Protein AF-A0A803VCY0-F1 (afdb_monomer)

Foldseek 3Di:
DVVVVVVVVVVVVVVVVVVVVVVVVVVVVVVVVVVVVVVVVVVVVVVVVVVVVVVVVVVVVVLVVLVVVLVVLVVVLVVLVVLLVVLVVVLVVLVVVVVVVVVVVVVVVVVVVVVVVVVVVVVVVVVVVVVVVVVVVVVVVVVVVVVVVVVVVVPPPDVPCPPVVVVVVVVVVVVVVVVVVVVVVVVVVVVVVVVVVVVVVVVVVVVVVVVVVVVVVVVVVVSVVVSVVSVVSNVVSVVVSVVSVVVSVVSVVVVVVVVVVVVVVVVVVVVVVVVVVVVVVVVVVVVVVVVVVVVVVVVVVVVVVVVVVVVVVPD

Structure (mmCIF, N/CA/C/O backbone):
data_AF-A0A803VCY0-F1
#
_entry.id   AF-A0A803VCY0-F1
#
loop_
_atom_site.group_PDB
_atom_site.id
_atom_site.type_symbol
_atom_site.label_atom_id
_atom_site.label_alt_id
_atom_site.label_comp_id
_atom_site.label_asym_id
_atom_site.label_entity_id
_atom_site.label_seq_id
_atom_site.pdbx_PDB_ins_code
_atom_site.Cartn_x
_atom_site.Cartn_y
_atom_site.Cartn_z
_atom_site.occupancy
_atom_site.B_iso_or_equiv
_atom_site.auth_seq_id
_atom_site.auth_comp_id
_atom_site.auth_asym_id
_atom_site.auth_atom_id
_atom_site.pdbx_PDB_model_num
ATOM 1 N N . GLN A 1 1 ? -87.149 -20.700 105.192 1.00 52.09 1 GLN A N 1
ATOM 2 C CA . GLN A 1 1 ? -86.202 -19.563 105.099 1.00 52.09 1 GLN A CA 1
ATOM 3 C C . GLN A 1 1 ? -84.778 -19.995 104.722 1.00 52.09 1 GLN A C 1
ATOM 5 O O . GLN A 1 1 ? -84.118 -19.218 104.053 1.00 52.09 1 GLN A O 1
ATOM 10 N N . ALA A 1 2 ? -84.329 -21.226 105.012 1.00 55.12 2 ALA A N 1
ATOM 11 C CA . ALA A 1 2 ? -82.986 -21.703 104.634 1.00 55.12 2 ALA A CA 1
ATOM 12 C C . ALA A 1 2 ? -82.775 -21.997 103.123 1.00 55.12 2 ALA A C 1
ATOM 14 O O . ALA A 1 2 ? -81.683 -21.789 102.602 1.00 55.12 2 ALA A O 1
ATOM 15 N N . GLU A 1 3 ? -83.811 -22.410 102.383 1.00 54.31 3 GLU A N 1
ATOM 16 C CA . GLU A 1 3 ? -83.688 -22.753 100.948 1.00 54.31 3 GLU A CA 1
ATOM 17 C C . GLU A 1 3 ? -83.466 -21.526 100.036 1.00 54.31 3 GLU A C 1
ATOM 19 O O . GLU A 1 3 ? -82.773 -21.613 99.025 1.00 54.31 3 GLU A O 1
ATOM 24 N N . SER A 1 4 ? -83.969 -20.344 100.423 1.00 58.25 4 SER A N 1
ATOM 25 C CA . SER A 1 4 ? -83.797 -19.097 99.655 1.00 58.25 4 SER A CA 1
ATOM 26 C C . SER A 1 4 ? -82.396 -18.486 99.790 1.00 58.25 4 SER A C 1
ATOM 28 O O . SER A 1 4 ? -81.980 -17.726 98.913 1.00 58.25 4 SER A O 1
ATOM 30 N N . GLU A 1 5 ? -81.672 -18.781 100.872 1.00 59.41 5 GLU A N 1
ATOM 31 C CA . GLU A 1 5 ? -80.300 -18.301 101.080 1.00 59.41 5 GLU A CA 1
ATOM 32 C C . GLU A 1 5 ? -79.275 -19.199 100.388 1.00 59.41 5 GLU A C 1
ATOM 34 O O . GLU A 1 5 ? -78.324 -18.686 99.801 1.00 59.41 5 GLU A O 1
ATOM 39 N N . LEU A 1 6 ? -79.510 -20.515 100.365 1.00 62.41 6 LEU A N 1
ATOM 40 C CA . LEU A 1 6 ? -78.714 -21.451 99.570 1.00 62.41 6 LEU A CA 1
ATOM 41 C C . LEU A 1 6 ? -78.842 -21.156 98.075 1.00 62.41 6 LEU A C 1
ATOM 43 O O . LEU A 1 6 ? -77.825 -21.082 97.400 1.00 62.41 6 LEU A O 1
ATOM 47 N N . HIS A 1 7 ? -80.047 -20.870 97.569 1.00 60.81 7 HIS A N 1
ATOM 48 C CA . HIS A 1 7 ? -80.221 -20.514 96.158 1.00 60.81 7 HIS A CA 1
ATOM 49 C C . HIS A 1 7 ? -79.556 -19.170 95.805 1.00 60.81 7 HIS A C 1
ATOM 51 O O . HIS A 1 7 ? -78.937 -19.048 94.755 1.00 60.81 7 HIS A O 1
ATOM 57 N N . ARG A 1 8 ? -79.579 -18.173 96.706 1.00 65.38 8 ARG A N 1
ATOM 58 C CA . ARG A 1 8 ? -78.846 -16.904 96.519 1.00 65.38 8 ARG A CA 1
ATOM 59 C C . ARG A 1 8 ? -77.326 -17.062 96.567 1.00 65.38 8 ARG A C 1
ATOM 61 O O . ARG A 1 8 ? -76.650 -16.323 95.860 1.00 65.38 8 ARG A O 1
ATOM 68 N N . LYS A 1 9 ? -76.789 -17.969 97.391 1.00 68.00 9 LYS A N 1
ATOM 69 C CA . LYS A 1 9 ? -75.353 -18.293 97.406 1.00 68.00 9 LYS A CA 1
ATOM 70 C C . LYS A 1 9 ? -74.952 -19.060 96.149 1.00 68.00 9 LYS A C 1
ATOM 72 O O . LYS A 1 9 ? -74.016 -18.637 95.497 1.00 68.00 9 LYS A O 1
ATOM 77 N N . HIS A 1 10 ? -75.747 -20.043 95.730 1.00 70.94 10 HIS A N 1
ATOM 78 C CA . HIS A 1 10 ? -75.515 -20.799 94.498 1.00 70.94 10 HIS A CA 1
ATOM 79 C C . HIS A 1 10 ? -75.597 -19.926 93.241 1.00 70.94 10 HIS A C 1
ATOM 81 O O . HIS A 1 10 ? -74.794 -20.085 92.340 1.00 70.94 10 HIS A O 1
ATOM 87 N N . VAL A 1 11 ? -76.527 -18.964 93.179 1.00 73.81 11 VAL A N 1
ATOM 88 C CA . VAL A 1 11 ? -76.588 -17.991 92.073 1.00 73.81 11 VAL A CA 1
ATOM 89 C C . VAL A 1 11 ? -75.384 -17.050 92.109 1.00 73.81 11 VAL A C 1
ATOM 91 O O . VAL A 1 11 ? -74.882 -16.686 91.058 1.00 73.81 11 VAL A O 1
ATOM 94 N N . ARG A 1 12 ? -74.891 -16.665 93.292 1.00 74.44 12 ARG A N 1
ATOM 95 C CA . ARG A 1 12 ? -73.720 -15.784 93.423 1.00 74.44 12 ARG A CA 1
ATOM 96 C C . ARG A 1 12 ? -72.407 -16.509 93.105 1.00 74.44 12 ARG A C 1
ATOM 98 O O . ARG A 1 12 ? -71.542 -15.910 92.482 1.00 74.44 12 ARG A O 1
ATOM 105 N N . GLU A 1 13 ? -72.289 -17.777 93.491 1.00 73.06 13 GLU A N 1
ATOM 106 C CA . GLU A 1 13 ? -71.188 -18.680 93.136 1.00 73.06 13 GLU A CA 1
ATOM 107 C C . GLU A 1 13 ? -71.234 -19.014 91.642 1.00 73.06 13 GLU A C 1
ATOM 109 O O . GLU A 1 13 ? -70.255 -18.766 90.960 1.00 73.06 13 GLU A O 1
ATOM 114 N N . ALA A 1 14 ? -72.388 -19.396 91.085 1.00 73.75 14 ALA A N 1
ATOM 115 C CA . ALA A 1 14 ? -72.543 -19.649 89.649 1.00 73.75 14 ALA A CA 1
ATOM 116 C C . ALA A 1 14 ? -72.302 -18.397 88.785 1.00 73.75 14 ALA A C 1
ATOM 118 O O . ALA A 1 14 ? -71.738 -18.508 87.702 1.00 73.75 14 ALA A O 1
ATOM 119 N N . TRP A 1 15 ? -72.682 -17.200 89.253 1.00 70.19 15 TRP A N 1
ATOM 120 C CA . TRP A 1 15 ? -72.321 -15.940 88.589 1.00 70.19 15 TRP A CA 1
ATOM 121 C C . TRP A 1 15 ? -70.832 -15.607 88.736 1.00 70.19 15 TRP A C 1
ATOM 123 O O . TRP A 1 15 ? -70.249 -15.065 87.803 1.00 70.19 15 TRP A O 1
ATOM 133 N N . GLY A 1 16 ? -70.205 -15.922 89.874 1.00 74.50 16 GLY A N 1
ATOM 134 C CA . GLY A 1 16 ? -68.759 -15.778 90.070 1.00 74.50 16 GLY A CA 1
ATOM 135 C C . GLY A 1 16 ? -67.952 -16.741 89.194 1.00 74.50 16 GLY A C 1
ATOM 136 O O . GLY A 1 16 ? -66.972 -16.341 88.569 1.00 74.50 16 GLY A O 1
ATOM 137 N N . ASP A 1 17 ? -68.414 -17.980 89.065 1.00 74.44 17 ASP A N 1
ATOM 138 C CA . ASP A 1 17 ? -67.852 -18.997 88.179 1.00 74.44 17 ASP A CA 1
ATOM 139 C C . ASP A 1 17 ? -68.048 -18.601 86.711 1.00 74.44 17 ASP A C 1
ATOM 141 O O . ASP A 1 17 ? -67.106 -18.661 85.930 1.00 74.44 17 ASP A O 1
ATOM 145 N N . GLN A 1 18 ? -69.216 -18.068 86.341 1.00 75.44 18 GLN A N 1
ATOM 146 C CA . GLN A 1 18 ? -69.471 -17.545 84.997 1.00 75.44 18 GLN A CA 1
ATOM 147 C C . GLN A 1 18 ? -68.599 -16.322 84.667 1.00 75.44 18 GLN A C 1
ATOM 149 O O . GLN A 1 18 ? -68.116 -16.206 83.544 1.00 75.44 18 GLN A O 1
ATOM 154 N N . LEU A 1 19 ? -68.346 -15.434 85.634 1.00 73.00 19 LEU A N 1
ATOM 155 C CA . LEU A 1 19 ? -67.485 -14.263 85.447 1.00 73.00 19 LEU A CA 1
ATOM 156 C C . LEU A 1 19 ? -66.000 -14.649 85.353 1.00 73.00 19 LEU A C 1
ATOM 158 O O . LEU A 1 19 ? -65.264 -14.104 84.536 1.00 73.00 19 LEU A O 1
ATOM 162 N N . THR A 1 20 ? -65.546 -15.609 86.164 1.00 73.50 20 THR A N 1
ATOM 163 C CA . THR A 1 20 ? -64.171 -16.129 86.078 1.00 73.50 20 THR A CA 1
ATOM 164 C C . THR A 1 20 ? -63.953 -16.961 84.822 1.00 73.50 20 THR A C 1
ATOM 166 O O . THR A 1 20 ? -62.852 -16.948 84.278 1.00 73.50 20 THR A O 1
ATOM 169 N N . GLN A 1 21 ? -64.983 -17.645 84.329 1.00 73.94 21 GLN A N 1
ATOM 170 C CA . GLN A 1 21 ? -64.942 -18.372 83.069 1.00 73.94 21 GLN A CA 1
ATOM 171 C C . GLN A 1 21 ? -64.947 -17.423 81.865 1.00 73.94 21 GLN A C 1
ATOM 173 O O . GLN A 1 21 ? -64.111 -17.597 80.987 1.00 73.94 21 GLN A O 1
ATOM 178 N N . GLN A 1 22 ? -65.756 -16.356 81.881 1.00 69.44 22 GLN A N 1
ATOM 179 C CA . GLN A 1 22 ? -65.685 -15.288 80.873 1.00 69.44 22 GLN A CA 1
ATOM 180 C C . GLN A 1 22 ? -64.327 -14.578 80.867 1.00 69.44 22 GLN A C 1
ATOM 182 O O . GLN A 1 22 ? -63.760 -14.389 79.800 1.00 69.44 22 GLN A O 1
ATOM 187 N N . ASN A 1 23 ? -63.754 -14.263 82.034 1.00 73.19 23 ASN A N 1
ATOM 188 C CA . ASN A 1 23 ? -62.408 -13.682 82.107 1.00 73.19 23 ASN A CA 1
ATOM 189 C C . ASN A 1 23 ? -61.327 -14.644 81.597 1.00 73.19 23 ASN A C 1
ATOM 191 O O . ASN A 1 23 ? -60.394 -14.213 80.930 1.00 73.19 23 ASN A O 1
ATOM 195 N N . LYS A 1 24 ? -61.426 -15.946 81.894 1.00 74.12 24 LYS A N 1
ATOM 196 C CA . LYS A 1 24 ? -60.488 -16.946 81.360 1.00 74.12 24 LYS A CA 1
ATOM 197 C C . LYS A 1 24 ? -60.610 -17.064 79.843 1.00 74.12 24 LYS A C 1
ATOM 199 O O . LYS A 1 24 ? -59.586 -17.085 79.179 1.00 74.12 24 LYS A O 1
ATOM 204 N N . GLU A 1 25 ? -61.831 -17.084 79.311 1.00 71.31 25 GLU A N 1
ATOM 205 C CA . GLU A 1 25 ? -62.103 -17.112 77.869 1.00 71.31 25 GLU A CA 1
ATOM 206 C C . GLU A 1 25 ? -61.628 -15.821 77.166 1.00 71.31 25 GLU A C 1
ATOM 208 O O . GLU A 1 25 ? -61.039 -15.879 76.085 1.00 71.31 25 GLU A O 1
ATOM 213 N N . GLU A 1 26 ? -61.792 -14.648 77.783 1.00 69.25 26 GLU A N 1
ATOM 214 C CA . GLU A 1 26 ? -61.250 -13.379 77.273 1.00 69.25 26 GLU A CA 1
ATOM 215 C C . GLU A 1 26 ? -59.716 -13.341 77.297 1.00 69.25 26 GLU A C 1
ATOM 217 O O . GLU A 1 26 ? -59.108 -12.905 76.322 1.00 69.25 26 GLU A O 1
ATOM 222 N N . VAL A 1 27 ? -59.075 -13.845 78.356 1.00 69.50 27 VAL A N 1
ATOM 223 C CA . VAL A 1 27 ? -57.608 -13.940 78.435 1.00 69.50 27 VAL A CA 1
ATOM 224 C C . VAL A 1 27 ? -57.070 -14.910 77.385 1.00 69.50 27 VAL A C 1
ATOM 226 O O . VAL A 1 27 ? -56.168 -14.540 76.640 1.00 69.50 27 VAL A O 1
ATOM 229 N N . THR A 1 28 ? -57.674 -16.092 77.228 1.00 66.06 28 THR A N 1
ATOM 230 C CA . THR A 1 28 ? -57.253 -17.053 76.196 1.00 66.06 28 THR A CA 1
ATOM 231 C C . THR A 1 28 ? -57.469 -16.520 74.785 1.00 66.06 28 THR A C 1
ATOM 233 O O . THR A 1 28 ? -56.620 -16.715 73.927 1.00 66.06 28 THR A O 1
ATOM 236 N N . THR A 1 29 ? -58.555 -15.782 74.531 1.00 65.62 29 THR A N 1
ATOM 237 C CA . THR A 1 29 ? -58.797 -15.207 73.196 1.00 65.62 29 THR A CA 1
ATOM 238 C C . THR A 1 29 ? -57.910 -13.998 72.904 1.00 65.62 29 THR A C 1
ATOM 240 O O . THR A 1 29 ? -57.620 -13.724 71.740 1.00 65.62 29 THR A O 1
ATOM 243 N N . LEU A 1 30 ? -57.461 -13.259 73.922 1.00 66.88 30 LEU A N 1
ATOM 244 C CA . LEU A 1 30 ? -56.454 -12.203 73.774 1.00 66.88 30 LEU A CA 1
ATOM 245 C C . LEU A 1 30 ? -55.051 -12.781 73.556 1.00 66.88 30 LEU A C 1
ATOM 247 O O . LEU A 1 30 ? -54.304 -12.255 72.729 1.00 66.88 30 LEU A O 1
ATOM 251 N N . GLU A 1 31 ? -54.707 -13.869 74.243 1.00 70.31 31 GLU A N 1
ATOM 252 C CA . GLU A 1 31 ? -53.460 -14.612 74.031 1.00 70.31 31 GLU A CA 1
ATOM 253 C C . GLU A 1 31 ? -53.426 -15.245 72.635 1.00 70.31 31 GLU A C 1
ATOM 255 O O . GLU A 1 31 ? -52.451 -15.062 71.911 1.00 70.31 31 GLU A O 1
ATOM 260 N N . GLU A 1 32 ? -54.510 -15.890 72.195 1.00 69.56 32 GLU A N 1
ATOM 261 C CA . GLU A 1 32 ? -54.644 -16.435 70.837 1.00 69.56 32 GLU A CA 1
ATOM 262 C C . GLU A 1 32 ? -54.488 -15.343 69.773 1.00 69.56 32 GLU A C 1
ATOM 264 O O . GLU A 1 32 ? -53.686 -15.498 68.855 1.00 69.56 32 GLU A O 1
ATOM 269 N N . LYS A 1 33 ? -55.148 -14.188 69.938 1.00 69.62 33 LYS A N 1
ATOM 270 C CA . LYS A 1 33 ? -54.972 -13.038 69.034 1.00 69.62 33 LYS A CA 1
ATOM 271 C C . LYS A 1 33 ? -53.538 -12.518 69.024 1.00 69.62 33 LYS A C 1
ATOM 273 O O . LYS A 1 33 ? -53.040 -12.169 67.961 1.00 69.62 33 LYS A O 1
ATOM 278 N N . SER A 1 34 ? -52.872 -12.484 70.178 1.00 63.66 34 SER A N 1
ATOM 279 C CA . SER A 1 34 ? -51.477 -12.036 70.298 1.00 63.66 34 SER A CA 1
ATOM 280 C C . SER A 1 34 ? -50.506 -13.009 69.620 1.00 63.66 34 SER A C 1
ATOM 282 O O . SER A 1 34 ? -49.551 -12.590 68.961 1.00 63.66 34 SER A O 1
ATOM 284 N N . HIS A 1 35 ? -50.766 -14.314 69.726 1.00 66.81 35 HIS A N 1
ATOM 285 C CA . HIS A 1 35 ? -50.010 -15.355 69.035 1.00 66.81 35 HIS A CA 1
ATOM 286 C C . HIS A 1 35 ? -50.268 -15.361 67.524 1.00 66.81 35 HIS A C 1
ATOM 288 O O . HIS A 1 35 ? -49.329 -15.549 66.751 1.00 66.81 35 HIS A O 1
ATOM 294 N N . GLU A 1 36 ? -51.500 -15.098 67.090 1.00 70.75 36 GLU A N 1
ATOM 295 C CA . GLU A 1 36 ? -51.852 -14.938 65.677 1.00 70.75 36 GLU A CA 1
ATOM 296 C C . GLU A 1 36 ? -51.194 -13.697 65.062 1.00 70.75 36 GLU A C 1
ATOM 298 O O . GLU A 1 36 ? -50.639 -13.786 63.966 1.00 70.75 36 GLU A O 1
ATOM 303 N N . THR A 1 37 ? -51.168 -12.561 65.770 1.00 71.75 37 THR A N 1
ATOM 304 C CA . THR A 1 37 ? -50.458 -11.358 65.305 1.00 71.75 37 THR A CA 1
ATOM 305 C C . THR A 1 37 ? -48.949 -11.572 65.256 1.00 71.75 37 THR A C 1
ATOM 307 O O . THR A 1 37 ? -48.325 -11.241 64.251 1.00 71.75 37 THR A O 1
ATOM 310 N N . ALA A 1 38 ? -48.359 -12.205 66.274 1.00 71.75 38 ALA A N 1
ATOM 311 C CA . ALA A 1 38 ? -46.929 -12.514 66.287 1.00 71.75 38 ALA A CA 1
ATOM 312 C C . ALA A 1 38 ? -46.542 -13.524 65.188 1.00 71.75 38 ALA A C 1
ATOM 314 O O . ALA A 1 38 ? -45.504 -13.378 64.542 1.00 71.75 38 ALA A O 1
ATOM 315 N N . GLY A 1 39 ? -47.387 -14.528 64.928 1.00 75.06 39 GLY A N 1
ATOM 316 C CA . GLY A 1 39 ? -47.215 -15.466 63.816 1.00 75.06 39 GLY A CA 1
ATOM 317 C C . GLY A 1 39 ? -47.339 -14.786 62.450 1.00 75.06 39 GLY A C 1
ATOM 318 O O . GLY A 1 39 ? -46.550 -15.075 61.549 1.00 75.06 39 GLY A O 1
ATOM 319 N N . GLY A 1 40 ? -48.276 -13.842 62.314 1.00 78.88 40 GLY A N 1
ATOM 320 C CA . GLY A 1 40 ? -48.427 -12.989 61.135 1.00 78.88 40 GLY A CA 1
ATOM 321 C C . GLY A 1 40 ? -47.187 -12.138 60.864 1.00 78.88 40 GLY A C 1
ATOM 322 O O . GLY A 1 40 ? -46.665 -12.171 59.755 1.00 78.88 40 GLY A O 1
ATOM 323 N N . GLU A 1 41 ? -46.647 -11.469 61.884 1.00 75.69 41 GLU A N 1
ATOM 324 C CA . GLU A 1 41 ? -45.433 -10.647 61.770 1.00 75.69 41 GLU A CA 1
ATOM 325 C C . GLU A 1 41 ? -44.190 -11.461 61.380 1.00 75.69 41 GLU A C 1
ATOM 327 O O . GLU A 1 41 ? -43.373 -11.009 60.578 1.00 75.69 41 GLU A O 1
ATOM 332 N N . VAL A 1 42 ? -44.029 -12.675 61.917 1.00 78.06 42 VAL A N 1
ATOM 333 C CA . VAL A 1 42 ? -42.921 -13.577 61.548 1.00 78.06 42 VAL A CA 1
ATOM 334 C C . VAL A 1 42 ? -43.060 -14.057 60.099 1.00 78.06 42 VAL A C 1
ATOM 336 O O . VAL A 1 42 ? -42.078 -14.091 59.353 1.00 78.06 42 VAL A O 1
ATOM 339 N N . LEU A 1 43 ? -44.280 -14.383 59.666 1.00 79.00 43 LEU A N 1
ATOM 340 C CA . LEU A 1 43 ? -44.567 -14.737 58.273 1.00 79.00 43 LEU A CA 1
ATOM 341 C C . LEU A 1 43 ? -44.356 -13.556 57.315 1.00 79.00 43 LEU A C 1
ATOM 343 O O . LEU A 1 43 ? -43.949 -13.742 56.172 1.00 79.00 43 LEU A O 1
ATOM 347 N N . GLU A 1 44 ? -44.614 -12.333 57.761 1.00 80.19 44 GLU A N 1
ATOM 348 C CA . GLU A 1 44 ? -44.437 -11.133 56.947 1.00 80.19 44 GLU A CA 1
ATOM 349 C C . GLU A 1 44 ? -42.957 -10.736 56.831 1.00 80.19 44 GLU A C 1
ATOM 351 O O . GLU A 1 44 ? -42.507 -10.384 55.742 1.00 80.19 44 GLU A O 1
ATOM 356 N N . ARG A 1 45 ? -42.163 -10.910 57.899 1.00 80.69 45 ARG A N 1
ATOM 357 C CA . ARG A 1 45 ? -40.694 -10.753 57.867 1.00 80.69 45 ARG A CA 1
ATOM 358 C C . ARG A 1 45 ? -40.022 -11.766 56.943 1.00 80.69 45 ARG A C 1
ATOM 360 O O . ARG A 1 45 ? -39.191 -11.382 56.129 1.00 80.69 45 ARG A O 1
ATOM 367 N N . THR A 1 46 ? -40.421 -13.035 57.017 1.00 78.62 46 THR A N 1
ATOM 368 C CA . THR A 1 46 ? -39.874 -14.082 56.133 1.00 78.62 46 THR A CA 1
ATOM 369 C C . THR A 1 46 ? -40.204 -13.821 54.664 1.00 78.62 46 THR A C 1
ATOM 371 O O . THR A 1 46 ? -39.327 -13.952 53.818 1.00 78.62 46 THR A O 1
ATOM 374 N N . ARG A 1 47 ? -41.416 -13.345 54.347 1.00 85.25 47 ARG A N 1
ATOM 375 C CA . ARG A 1 47 ? -41.762 -12.904 52.982 1.00 85.25 47 ARG A CA 1
ATOM 376 C C . ARG A 1 47 ? -40.918 -11.719 52.513 1.00 85.25 47 ARG A C 1
ATOM 378 O O . ARG A 1 47 ? -40.439 -11.729 51.388 1.00 85.25 47 ARG A O 1
ATOM 385 N N . GLN A 1 48 ? -40.694 -10.725 53.372 1.00 83.31 48 GLN A N 1
ATOM 386 C CA . GLN A 1 48 ? -39.839 -9.579 53.041 1.00 83.31 48 GLN A CA 1
ATOM 387 C C . GLN A 1 48 ? -38.381 -9.993 52.793 1.00 83.31 48 GLN A C 1
ATOM 389 O O . GLN A 1 48 ? -37.740 -9.469 51.885 1.00 83.31 48 GLN A O 1
ATOM 394 N N . GLU A 1 49 ? -37.853 -10.940 53.569 1.00 83.50 49 GLU A N 1
ATOM 395 C CA . GLU A 1 49 ? -36.521 -11.518 53.356 1.00 83.50 49 GLU A CA 1
ATOM 396 C C . GLU A 1 49 ? -36.449 -12.329 52.055 1.00 83.50 49 GLU A C 1
ATOM 398 O O . GLU A 1 49 ? -35.479 -12.216 51.305 1.00 83.50 49 GLU A O 1
ATOM 403 N N . GLU A 1 50 ? -37.488 -13.104 51.739 1.00 85.00 50 GLU A N 1
ATOM 404 C CA . GLU A 1 50 ? -37.599 -13.829 50.471 1.00 85.00 50 GLU A CA 1
ATOM 405 C C . GLU A 1 50 ? -37.655 -12.877 49.269 1.00 85.00 50 GLU A C 1
ATOM 407 O O . GLU A 1 50 ? -36.964 -13.113 48.275 1.00 85.00 50 GLU A O 1
ATOM 412 N N . ASP A 1 51 ? -38.416 -11.786 49.361 1.00 86.12 51 ASP A N 1
ATOM 413 C CA . ASP A 1 51 ? -38.512 -10.756 48.323 1.00 86.12 51 ASP A CA 1
ATOM 414 C C . ASP A 1 51 ? -37.174 -10.023 48.133 1.00 86.12 51 ASP A C 1
ATOM 416 O O . ASP A 1 51 ? -36.730 -9.823 46.997 1.00 86.12 51 ASP A O 1
ATOM 420 N N . LYS A 1 52 ? -36.474 -9.693 49.231 1.00 85.00 52 LYS A N 1
ATOM 421 C CA . LYS A 1 52 ? -35.102 -9.156 49.187 1.00 85.00 52 LYS A CA 1
ATOM 422 C C . LYS A 1 52 ? -34.152 -10.125 48.486 1.00 85.00 52 LYS A C 1
ATOM 424 O O . LYS A 1 52 ? -33.456 -9.734 47.553 1.00 85.00 52 LYS A O 1
ATOM 429 N N . HIS A 1 53 ? -34.173 -11.402 48.858 1.00 84.25 53 HIS A N 1
ATOM 430 C CA . HIS A 1 53 ? -33.337 -12.419 48.224 1.00 84.25 53 HIS A CA 1
ATOM 431 C C . HIS A 1 53 ? -33.657 -12.634 46.742 1.00 84.25 53 HIS A C 1
ATOM 433 O O . HIS A 1 53 ? -32.761 -12.938 45.951 1.00 84.25 53 HIS A O 1
ATOM 439 N N . GLN A 1 54 ? -34.918 -12.504 46.331 1.00 88.50 54 GLN A N 1
ATOM 440 C CA . GLN A 1 54 ? -35.283 -12.555 44.916 1.00 88.50 54 GLN A CA 1
ATOM 441 C C . GLN A 1 54 ? -34.731 -11.350 44.153 1.00 88.50 54 GLN A C 1
ATOM 443 O O . GLN A 1 54 ? -34.190 -11.524 43.059 1.00 88.50 54 GLN A O 1
ATOM 448 N N . LEU A 1 55 ? -34.806 -10.152 44.736 1.00 87.06 55 LEU A N 1
ATOM 449 C CA . LEU A 1 55 ? -34.244 -8.942 44.144 1.00 87.06 55 LEU A CA 1
ATOM 450 C C . LEU A 1 55 ? -32.716 -9.032 44.023 1.00 87.06 55 LEU A C 1
ATOM 452 O O . LEU A 1 55 ? -32.167 -8.725 42.968 1.00 87.06 55 LEU A O 1
ATOM 456 N N . GLU A 1 56 ? -32.032 -9.530 45.053 1.00 86.62 56 GLU A N 1
ATOM 457 C CA . GLU A 1 56 ? -30.584 -9.776 45.034 1.00 86.62 56 GLU A CA 1
ATOM 458 C C . GLU A 1 56 ? -30.180 -10.769 43.940 1.00 86.62 56 GLU A C 1
ATOM 460 O O . GLU A 1 56 ? -29.176 -10.569 43.257 1.00 86.62 56 GLU A O 1
ATOM 465 N N . LYS A 1 57 ? -30.966 -11.833 43.729 1.00 90.06 57 LYS A N 1
ATOM 466 C CA . LYS A 1 57 ? -30.727 -12.786 42.634 1.00 90.06 57 LYS A CA 1
ATOM 467 C C . LYS A 1 57 ? -30.864 -12.116 41.273 1.00 90.06 57 LYS A C 1
ATOM 469 O O . LYS A 1 57 ? -29.990 -12.294 40.431 1.00 90.06 57 LYS A O 1
ATOM 474 N N . GLN A 1 58 ? -31.904 -11.308 41.080 1.00 89.88 58 GLN A N 1
ATOM 475 C CA . GLN A 1 58 ? -32.092 -10.553 39.840 1.00 89.88 58 GLN A CA 1
ATOM 476 C C . GLN A 1 58 ? -30.939 -9.567 39.608 1.00 89.88 58 GLN A C 1
ATOM 478 O O . GLN A 1 58 ? -30.425 -9.476 38.497 1.00 89.88 58 GLN A O 1
ATOM 483 N N . GLN A 1 59 ? -30.477 -8.877 40.654 1.00 87.50 59 GLN A N 1
ATOM 484 C CA . GLN A 1 59 ? -29.307 -7.998 40.585 1.00 87.50 59 GLN A CA 1
ATOM 485 C C . GLN A 1 59 ? -28.018 -8.774 40.273 1.00 87.50 59 GLN A C 1
ATOM 487 O O . GLN A 1 59 ? -27.197 -8.332 39.474 1.00 87.50 59 GLN A O 1
ATOM 492 N N . ALA A 1 60 ? -27.820 -9.953 40.861 1.00 89.25 60 ALA A N 1
ATOM 493 C CA . ALA A 1 60 ? -26.667 -10.793 40.556 1.00 89.25 60 ALA A CA 1
ATOM 494 C C . ALA A 1 60 ? -26.691 -11.281 39.097 1.00 89.25 60 ALA A C 1
ATOM 496 O O . ALA A 1 60 ? -25.655 -11.294 38.433 1.00 89.25 60 ALA A O 1
ATOM 497 N N . GLU A 1 61 ? -27.865 -11.640 38.578 1.00 93.00 61 GLU A N 1
ATOM 498 C CA . GLU A 1 61 ? -28.051 -12.037 37.181 1.00 93.00 61 GLU A CA 1
ATOM 499 C C . GLU A 1 61 ? -27.746 -10.890 36.208 1.00 93.00 61 GLU A C 1
ATOM 501 O O . GLU A 1 61 ? -27.042 -11.106 35.219 1.00 93.00 61 GLU A O 1
ATOM 506 N N . THR A 1 62 ? -28.197 -9.664 36.492 1.00 90.62 62 THR A N 1
ATOM 507 C CA . THR A 1 62 ? -27.880 -8.498 35.647 1.00 90.62 62 THR A CA 1
ATOM 508 C C . THR A 1 62 ? -26.388 -8.163 35.672 1.00 90.62 62 THR A C 1
ATOM 510 O O . THR A 1 62 ? -25.801 -7.906 34.619 1.00 90.62 62 THR A O 1
ATOM 513 N N . LEU A 1 63 ? -25.733 -8.261 36.834 1.00 89.88 63 LEU A N 1
ATOM 514 C CA . LEU A 1 63 ? -24.280 -8.090 36.954 1.00 89.88 63 LEU A CA 1
ATOM 515 C C . LEU A 1 63 ? -23.507 -9.146 36.151 1.00 89.88 63 LEU A C 1
ATOM 517 O O . LEU A 1 63 ? -22.510 -8.825 35.500 1.00 89.88 63 LEU A O 1
ATOM 521 N N . LEU A 1 64 ? -23.959 -10.405 36.162 1.00 93.31 64 LEU A N 1
ATOM 522 C CA . LEU A 1 64 ? -23.352 -11.465 35.353 1.00 93.31 64 LEU A CA 1
ATOM 523 C C . LEU A 1 64 ? -23.472 -11.163 33.856 1.00 93.31 64 LEU A C 1
ATOM 525 O O . LEU A 1 64 ? -22.476 -11.287 33.140 1.00 93.31 64 LEU A O 1
ATOM 529 N N . GLN A 1 65 ? -24.636 -10.694 33.400 1.00 93.81 65 GLN A N 1
ATOM 530 C CA . GLN A 1 65 ? -24.845 -10.280 32.007 1.00 93.81 65 GLN A CA 1
ATOM 531 C C . GLN A 1 65 ? -23.915 -9.121 31.611 1.00 93.81 65 GLN A C 1
ATOM 533 O O . GLN A 1 65 ? -23.267 -9.188 30.566 1.00 93.81 65 GLN A O 1
ATOM 538 N N . GLN A 1 66 ? -23.761 -8.102 32.465 1.00 91.19 66 GLN A N 1
ATOM 539 C CA . GLN A 1 66 ? -22.838 -6.982 32.224 1.00 91.19 66 GLN A CA 1
ATOM 540 C C . GLN A 1 66 ? -21.366 -7.438 32.170 1.00 91.19 66 GLN A C 1
ATOM 542 O O . GLN A 1 66 ? -20.588 -6.971 31.334 1.00 91.19 66 GLN A O 1
ATOM 547 N N . ILE A 1 67 ? -20.964 -8.393 33.016 1.00 91.69 67 ILE A N 1
ATOM 548 C CA . ILE A 1 67 ? -19.612 -8.978 32.988 1.00 91.69 67 ILE A CA 1
ATOM 549 C C . ILE A 1 67 ? -19.383 -9.787 31.705 1.00 91.69 67 ILE A C 1
ATOM 551 O O . ILE A 1 67 ? -18.302 -9.722 31.111 1.00 91.69 67 ILE A O 1
ATOM 555 N N . GLU A 1 68 ? -20.368 -10.568 31.267 1.00 94.81 68 GLU A N 1
ATOM 556 C CA . GLU A 1 68 ? -20.302 -11.292 29.995 1.00 94.81 68 GLU A CA 1
ATOM 557 C C . GLU A 1 68 ? -20.197 -10.335 28.808 1.00 94.81 68 GLU A C 1
ATOM 559 O O . GLU A 1 68 ? -19.378 -10.549 27.909 1.00 94.81 68 GLU A O 1
ATOM 564 N N . GLU A 1 69 ? -20.940 -9.232 28.837 1.00 94.75 69 GLU A N 1
ATOM 565 C CA . GLU A 1 69 ? -20.846 -8.192 27.825 1.00 94.75 69 GLU A CA 1
ATOM 566 C C . GLU A 1 69 ? -19.457 -7.541 27.787 1.00 94.75 69 GLU A C 1
ATOM 568 O O . GLU A 1 69 ? -18.878 -7.388 26.706 1.00 94.75 69 GLU A O 1
ATOM 573 N N . LEU A 1 70 ? -18.857 -7.249 28.944 1.00 93.94 70 LEU A N 1
ATOM 574 C CA . LEU A 1 70 ? -17.477 -6.763 29.019 1.00 93.94 70 LEU A CA 1
ATOM 575 C C . LEU A 1 70 ? -16.481 -7.759 28.412 1.00 93.94 70 LEU A C 1
ATOM 577 O O . LEU A 1 70 ? -15.618 -7.355 27.629 1.00 93.94 70 LEU A O 1
ATOM 581 N N . LYS A 1 71 ? -16.624 -9.061 28.687 1.00 94.25 71 LYS A N 1
ATOM 582 C CA . LYS A 1 71 ? -15.788 -10.103 28.060 1.00 94.25 71 LYS A CA 1
ATOM 583 C C . LYS A 1 71 ? -15.954 -10.109 26.540 1.00 94.25 71 LYS A C 1
ATOM 585 O O . LYS A 1 71 ? -14.967 -10.200 25.805 1.00 94.25 71 LYS A O 1
ATOM 590 N N . LEU A 1 72 ? -17.182 -9.969 26.041 1.00 94.75 72 LEU A N 1
ATOM 591 C CA . LEU A 1 72 ? -17.435 -9.854 24.604 1.00 94.75 72 LEU A CA 1
ATOM 592 C C . LEU A 1 72 ? -16.748 -8.615 24.018 1.00 94.75 72 LEU A C 1
ATOM 594 O O . LEU A 1 72 ? -16.112 -8.725 22.966 1.00 94.75 72 LEU A O 1
ATOM 598 N N . GLN A 1 73 ? -16.798 -7.468 24.697 1.00 92.69 73 GLN A N 1
ATOM 599 C CA . GLN A 1 73 ? -16.093 -6.254 24.273 1.00 92.69 73 GLN A CA 1
ATOM 600 C C . GLN A 1 73 ? -14.570 -6.438 24.261 1.00 92.69 73 GLN A C 1
ATOM 602 O O . GLN A 1 73 ? -13.909 -5.998 23.322 1.00 92.69 73 GLN A O 1
ATOM 607 N N . GLU A 1 74 ? -13.998 -7.165 25.219 1.00 92.75 74 GLU A N 1
ATOM 608 C CA . GLU A 1 74 ? -12.569 -7.489 25.212 1.00 92.75 74 GLU A CA 1
ATOM 609 C C . GLU A 1 74 ? -12.175 -8.350 24.011 1.00 92.75 74 GLU A C 1
ATOM 611 O O . GLU A 1 74 ? -11.180 -8.063 23.340 1.00 92.75 74 GLU A O 1
ATOM 616 N N . THR A 1 75 ? -12.984 -9.354 23.656 1.00 94.19 75 THR A N 1
ATOM 617 C CA . THR A 1 75 ? -12.721 -10.139 22.438 1.00 94.19 75 THR A CA 1
ATOM 618 C C . THR A 1 75 ? -12.829 -9.291 21.170 1.00 94.19 75 THR A C 1
ATOM 620 O O . THR A 1 75 ? -12.019 -9.462 20.255 1.00 94.19 75 THR A O 1
ATOM 623 N N . LYS A 1 76 ? -13.785 -8.351 21.107 1.00 93.31 76 LYS A N 1
ATOM 624 C CA . LYS A 1 76 ? -13.908 -7.385 20.004 1.00 93.31 76 LYS A CA 1
ATOM 625 C C . LYS A 1 76 ? -12.680 -6.475 19.935 1.00 93.31 76 LYS A C 1
ATOM 627 O O . LYS A 1 76 ? -12.120 -6.316 18.855 1.00 93.31 76 LYS A O 1
ATOM 632 N N . ALA A 1 77 ? -12.192 -5.968 21.066 1.00 93.50 77 ALA A N 1
ATOM 633 C CA . ALA A 1 77 ? -10.980 -5.153 21.127 1.00 93.50 77 ALA A CA 1
ATOM 634 C C . ALA A 1 77 ? -9.737 -5.924 20.650 1.00 93.50 77 ALA A C 1
ATOM 636 O O . ALA A 1 77 ? -8.929 -5.384 19.897 1.00 93.50 77 ALA A O 1
ATOM 637 N N . ILE A 1 78 ? -9.596 -7.203 21.017 1.00 95.56 78 ILE A N 1
ATOM 638 C CA . ILE A 1 78 ? -8.510 -8.062 20.514 1.00 95.56 78 ILE A CA 1
ATOM 639 C C . ILE A 1 78 ? -8.609 -8.233 18.992 1.00 95.56 78 ILE A C 1
ATOM 641 O O . ILE A 1 78 ? -7.589 -8.179 18.305 1.00 95.56 78 ILE A O 1
ATOM 645 N N . LYS A 1 79 ? -9.818 -8.423 18.446 1.00 96.25 79 LYS A N 1
ATOM 646 C CA . LYS A 1 79 ? -10.032 -8.515 16.991 1.00 96.25 79 LYS A CA 1
ATOM 647 C C . LYS A 1 79 ? -9.650 -7.212 16.286 1.00 96.25 79 LYS A C 1
ATOM 649 O O . LYS A 1 79 ? -8.858 -7.259 15.350 1.00 96.25 79 LYS A O 1
ATOM 654 N N . LEU A 1 80 ? -10.110 -6.065 16.790 1.00 94.75 80 LEU A N 1
ATOM 655 C CA . LEU A 1 80 ? -9.777 -4.749 16.236 1.00 94.75 80 LEU A CA 1
ATOM 656 C C . LEU A 1 80 ? -8.268 -4.469 16.275 1.00 94.75 80 LEU A C 1
ATOM 658 O O . LEU A 1 80 ? -7.726 -3.955 15.300 1.00 94.75 80 LEU A O 1
ATOM 662 N N . LYS A 1 81 ? -7.571 -4.863 17.350 1.00 95.75 81 LYS A N 1
ATOM 663 C CA . LYS A 1 81 ? -6.104 -4.761 17.441 1.00 95.75 81 LYS A CA 1
ATOM 664 C C . LYS A 1 81 ? -5.397 -5.625 16.397 1.00 95.75 81 LYS A C 1
ATOM 666 O O . LYS A 1 81 ? -4.504 -5.139 15.712 1.00 95.75 81 LYS A O 1
ATOM 671 N N . LYS A 1 82 ? -5.825 -6.880 16.220 1.00 96.75 82 LYS A N 1
ATOM 672 C CA . LYS A 1 82 ? -5.278 -7.763 15.174 1.00 96.75 82 LYS A CA 1
ATOM 673 C C . LYS A 1 82 ? -5.504 -7.193 13.774 1.00 96.75 82 LYS A C 1
ATOM 675 O O . LYS A 1 82 ? -4.620 -7.268 12.928 1.00 96.75 82 LYS A O 1
ATOM 680 N N . GLU A 1 83 ? -6.676 -6.618 13.522 1.00 95.31 83 GLU A N 1
ATOM 681 C CA . GLU A 1 83 ? -6.970 -5.930 12.263 1.00 95.31 83 GLU A CA 1
ATOM 682 C C . GLU A 1 83 ? -6.048 -4.726 12.045 1.00 95.31 83 GLU A C 1
ATOM 684 O O . GLU A 1 83 ? -5.489 -4.589 10.960 1.00 95.31 83 GLU A O 1
ATOM 689 N N . GLN A 1 84 ? -5.816 -3.908 13.074 1.00 93.06 84 GLN A N 1
ATOM 690 C CA . GLN A 1 84 ? -4.876 -2.789 13.014 1.00 93.06 84 GLN A CA 1
ATOM 691 C C . GLN A 1 84 ? -3.443 -3.255 12.713 1.00 93.06 84 GLN A C 1
ATOM 693 O O . GLN A 1 84 ? -2.788 -2.695 11.838 1.00 93.06 84 GLN A O 1
ATOM 698 N N . GLU A 1 85 ? -2.958 -4.301 13.386 1.00 96.62 85 GLU A N 1
ATOM 699 C CA . GLU A 1 85 ? -1.640 -4.891 13.114 1.00 96.62 85 GLU A CA 1
ATOM 700 C C . GLU A 1 85 ? -1.530 -5.406 11.674 1.00 96.62 85 GLU A C 1
ATOM 702 O O . GLU A 1 85 ? -0.511 -5.207 11.015 1.00 96.62 85 GLU A O 1
ATOM 707 N N . ASN A 1 86 ? -2.580 -6.047 11.161 1.00 96.94 86 ASN A N 1
ATOM 708 C CA . ASN A 1 86 ? -2.609 -6.530 9.783 1.00 96.94 86 ASN A CA 1
ATOM 709 C C . ASN A 1 86 ? -2.598 -5.379 8.771 1.00 96.94 86 ASN A C 1
ATOM 711 O O . ASN A 1 86 ? -1.917 -5.473 7.753 1.00 96.94 86 ASN A O 1
ATOM 715 N N . LEU A 1 87 ? -3.316 -4.288 9.043 1.00 95.31 87 LEU A N 1
ATOM 716 C CA . LEU A 1 87 ? -3.291 -3.097 8.194 1.00 95.31 87 LEU A CA 1
ATOM 717 C C . LEU A 1 87 ? -1.906 -2.437 8.202 1.00 95.31 87 LEU A C 1
ATOM 719 O O . LEU A 1 87 ? -1.422 -2.064 7.139 1.00 95.31 87 LEU A O 1
ATOM 723 N N . LEU A 1 88 ? -1.232 -2.370 9.355 1.00 95.94 88 LEU A N 1
ATOM 724 C CA . LEU A 1 88 ? 0.149 -1.880 9.446 1.00 95.94 88 LEU A CA 1
ATOM 725 C C . LEU A 1 88 ? 1.126 -2.749 8.642 1.00 95.94 88 LEU A C 1
ATOM 727 O O . LEU A 1 88 ? 1.962 -2.214 7.918 1.00 95.94 88 LEU A O 1
ATOM 731 N N . LYS A 1 89 ? 0.988 -4.080 8.702 1.00 96.75 89 LYS A N 1
ATOM 732 C CA . LYS A 1 89 ? 1.776 -4.994 7.854 1.00 96.75 89 LYS A CA 1
ATOM 733 C C . LYS A 1 89 ? 1.551 -4.712 6.370 1.00 96.75 89 LYS A C 1
ATOM 735 O O . LYS A 1 89 ? 2.516 -4.608 5.626 1.00 96.75 89 LYS A O 1
ATOM 740 N N . GLN A 1 90 ? 0.299 -4.510 5.956 1.00 93.75 90 GLN A N 1
ATOM 741 C CA . GLN A 1 90 ? -0.030 -4.177 4.567 1.00 93.75 90 GLN A CA 1
ATOM 742 C C . GLN A 1 90 ? 0.536 -2.820 4.126 1.00 93.75 90 GLN A C 1
ATOM 744 O O . GLN A 1 90 ? 0.933 -2.688 2.972 1.00 93.75 90 GLN A O 1
ATOM 749 N N . GLN A 1 91 ? 0.582 -1.815 5.010 1.00 94.00 91 GLN A N 1
ATOM 750 C CA . GLN A 1 91 ? 1.242 -0.536 4.707 1.00 94.00 91 GLN A CA 1
ATOM 751 C C . GLN A 1 91 ? 2.735 -0.742 4.466 1.00 94.00 91 GLN A C 1
ATOM 753 O O . GLN A 1 91 ? 3.254 -0.300 3.447 1.00 94.00 91 GLN A O 1
ATOM 758 N N . TRP A 1 92 ? 3.396 -1.480 5.356 1.00 96.06 92 TRP A N 1
ATOM 759 C CA . TRP A 1 92 ? 4.823 -1.758 5.242 1.00 96.06 92 TRP A CA 1
ATOM 760 C C . TRP A 1 92 ? 5.166 -2.580 3.989 1.00 96.06 92 TRP A C 1
ATOM 762 O O . TRP A 1 92 ? 6.132 -2.291 3.288 1.00 96.06 92 TRP A O 1
ATOM 772 N N . GLU A 1 93 ? 4.343 -3.575 3.651 1.00 95.94 93 GLU A N 1
ATOM 773 C CA . GLU A 1 93 ? 4.477 -4.342 2.407 1.00 95.94 93 GLU A CA 1
ATOM 774 C C . GLU A 1 93 ? 4.376 -3.449 1.162 1.00 95.94 93 GLU A C 1
ATOM 776 O O . GLU A 1 93 ? 5.146 -3.627 0.218 1.00 95.94 93 GLU A O 1
ATOM 781 N N . LEU A 1 94 ? 3.468 -2.469 1.152 1.00 94.81 94 LEU A N 1
ATOM 782 C CA . LEU A 1 94 ? 3.354 -1.526 0.036 1.00 94.81 94 LEU A CA 1
ATOM 783 C C . LEU A 1 94 ? 4.553 -0.594 -0.068 1.00 94.81 94 LEU A C 1
ATOM 785 O O . LEU A 1 94 ? 5.060 -0.394 -1.169 1.00 94.81 94 LEU A O 1
ATOM 789 N N . GLU A 1 95 ? 5.028 -0.065 1.057 1.00 94.00 95 GLU A N 1
ATOM 790 C CA . GLU A 1 95 ? 6.228 0.774 1.098 1.00 94.00 95 GLU A CA 1
ATOM 791 C C . GLU A 1 95 ? 7.446 0.015 0.553 1.00 94.00 95 GLU A C 1
ATOM 793 O O . GLU A 1 95 ? 8.182 0.539 -0.285 1.00 94.00 95 GLU A O 1
ATOM 798 N N . ASN A 1 96 ? 7.606 -1.258 0.926 1.00 95.88 96 ASN A N 1
ATOM 799 C CA . ASN A 1 96 ? 8.665 -2.109 0.386 1.00 95.88 96 ASN A CA 1
ATOM 800 C C . ASN A 1 96 ? 8.558 -2.284 -1.134 1.00 95.88 96 ASN A C 1
ATOM 802 O O . ASN A 1 96 ? 9.560 -2.150 -1.838 1.00 95.88 96 ASN A O 1
ATOM 806 N N . LEU A 1 97 ? 7.357 -2.551 -1.658 1.00 93.88 97 LEU A N 1
ATOM 807 C CA . LEU A 1 97 ? 7.141 -2.690 -3.103 1.00 93.88 97 LEU A CA 1
ATOM 808 C C . LEU A 1 97 ? 7.447 -1.384 -3.856 1.00 93.88 97 LEU A C 1
ATOM 810 O O . LEU A 1 97 ? 8.025 -1.409 -4.947 1.00 93.88 97 LEU A O 1
ATOM 814 N N . GLU A 1 98 ? 7.103 -0.234 -3.277 1.00 92.06 98 GLU A N 1
ATOM 815 C CA . GLU A 1 98 ? 7.456 1.077 -3.827 1.00 92.06 98 GLU A CA 1
ATOM 816 C C . GLU A 1 98 ? 8.966 1.320 -3.839 1.00 92.06 98 GLU A C 1
ATOM 818 O O . GLU A 1 98 ? 9.514 1.826 -4.825 1.00 92.06 98 GLU A O 1
ATOM 823 N N . GLU A 1 99 ? 9.663 0.950 -2.768 1.00 93.69 99 GLU A N 1
ATOM 824 C CA . GLU A 1 99 ? 11.118 1.043 -2.702 1.00 93.69 99 GLU A CA 1
ATOM 825 C C . GLU A 1 99 ? 11.812 0.118 -3.701 1.00 93.69 99 GLU A C 1
ATOM 827 O O . GLU A 1 99 ? 12.764 0.533 -4.367 1.00 93.69 99 GLU A O 1
ATOM 832 N N . GLU A 1 100 ? 11.359 -1.130 -3.826 1.00 93.25 100 GLU A N 1
ATOM 833 C CA . GLU A 1 100 ? 11.874 -2.077 -4.816 1.00 93.25 100 GLU A CA 1
ATOM 834 C C . GLU A 1 100 ? 11.724 -1.524 -6.232 1.00 93.25 100 GLU A C 1
ATOM 836 O O . GLU A 1 100 ? 12.673 -1.565 -7.024 1.00 93.25 100 GLU A O 1
ATOM 841 N N . ARG A 1 101 ? 10.572 -0.918 -6.541 1.00 90.00 101 ARG A N 1
ATOM 842 C CA . ARG A 1 101 ? 10.354 -0.240 -7.821 1.00 90.00 101 ARG A CA 1
ATOM 843 C C . ARG A 1 101 ? 11.356 0.896 -8.038 1.00 90.00 101 ARG A C 1
ATOM 845 O O . ARG A 1 101 ? 11.995 0.932 -9.092 1.00 90.00 101 ARG A O 1
ATOM 852 N N . LYS A 1 102 ? 11.546 1.783 -7.054 1.00 91.81 102 LYS A N 1
ATOM 853 C CA . LYS A 1 102 ? 12.524 2.888 -7.140 1.00 91.81 102 LYS A CA 1
ATOM 854 C C . LYS A 1 102 ? 13.938 2.362 -7.397 1.00 91.81 102 LYS A C 1
ATOM 856 O O . LYS A 1 102 ? 14.613 2.834 -8.311 1.00 91.81 102 LYS A O 1
ATOM 861 N N . LYS A 1 103 ? 14.357 1.319 -6.672 1.00 94.12 103 LYS A N 1
ATOM 862 C CA . LYS A 1 103 ? 15.662 0.658 -6.861 1.00 94.12 103 LYS A CA 1
ATOM 863 C C . LYS A 1 103 ? 15.809 0.095 -8.279 1.00 94.12 103 LYS A C 1
ATOM 865 O O . LYS A 1 103 ? 16.860 0.249 -8.907 1.00 94.12 103 LYS A O 1
ATOM 870 N N . MET A 1 104 ? 14.757 -0.523 -8.817 1.00 90.31 104 MET A N 1
ATOM 871 C CA . MET A 1 104 ? 14.750 -1.051 -10.184 1.00 90.31 104 MET A CA 1
ATOM 872 C C . MET A 1 104 ? 14.847 0.054 -11.242 1.00 90.31 104 MET A C 1
ATOM 874 O O . MET A 1 104 ? 15.593 -0.094 -12.214 1.00 90.31 104 MET A O 1
ATOM 878 N N . GLU A 1 105 ? 14.139 1.167 -11.062 1.00 89.62 105 GLU A N 1
ATOM 879 C CA . GLU A 1 105 ? 14.220 2.335 -11.946 1.00 89.62 105 GLU A CA 1
ATOM 880 C C . GLU A 1 105 ? 15.609 2.981 -11.908 1.00 89.62 105 GLU A C 1
ATOM 882 O O . GLU A 1 105 ? 16.198 3.244 -12.958 1.00 89.62 105 GLU A O 1
ATOM 887 N N . GLU A 1 106 ? 16.192 3.159 -10.723 1.00 94.12 106 GLU A N 1
ATOM 888 C CA . GLU A 1 106 ? 17.566 3.644 -10.570 1.00 94.12 106 GLU A CA 1
ATOM 889 C C . GLU A 1 106 ? 18.580 2.726 -11.251 1.00 94.12 106 GLU A C 1
ATOM 891 O O . GLU A 1 106 ? 19.503 3.190 -11.923 1.00 94.12 106 GLU A O 1
ATOM 896 N N . HIS A 1 107 ? 18.414 1.411 -11.110 1.00 93.75 107 HIS A N 1
ATOM 897 C CA . HIS A 1 107 ? 19.288 0.446 -11.758 1.00 93.75 107 HIS A CA 1
ATOM 898 C C . HIS A 1 107 ? 19.184 0.517 -13.290 1.00 93.75 107 HIS A C 1
ATOM 900 O O . HIS A 1 107 ? 20.203 0.431 -13.980 1.00 93.75 107 HIS A O 1
ATOM 906 N N . ARG A 1 108 ? 17.978 0.726 -13.837 1.00 89.69 108 ARG A N 1
ATOM 907 C CA . ARG A 1 108 ? 17.774 0.961 -15.279 1.00 89.69 108 ARG A CA 1
ATOM 908 C C . ARG A 1 108 ? 18.446 2.254 -15.740 1.00 89.69 108 ARG A C 1
ATOM 910 O O . ARG A 1 108 ? 19.231 2.201 -16.684 1.00 89.69 108 ARG A O 1
ATOM 917 N N . ARG A 1 109 ? 18.259 3.362 -15.014 1.00 91.44 109 ARG A N 1
ATOM 918 C CA . ARG A 1 109 ? 18.924 4.649 -15.298 1.00 91.44 109 ARG A CA 1
ATOM 919 C C . ARG A 1 109 ? 20.448 4.517 -15.296 1.00 91.44 109 ARG A C 1
ATOM 921 O O . ARG A 1 109 ? 21.116 5.006 -16.202 1.00 91.44 109 ARG A O 1
ATOM 928 N N . LYS A 1 110 ? 21.014 3.791 -14.324 1.00 94.19 110 LYS A N 1
ATOM 929 C CA . LYS A 1 110 ? 22.460 3.503 -14.269 1.00 94.19 110 LYS A CA 1
ATOM 930 C C . LYS A 1 110 ? 22.934 2.708 -15.491 1.00 94.19 110 LYS A C 1
ATOM 932 O O . LYS A 1 110 ? 23.995 3.008 -16.03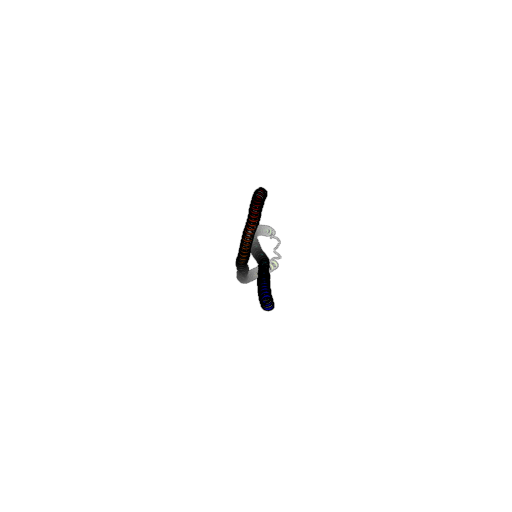5 1.00 94.19 110 LYS A O 1
ATOM 937 N N . LYS A 1 111 ? 22.159 1.719 -15.953 1.00 92.75 111 LYS A N 1
ATOM 938 C CA . LYS A 1 111 ? 22.470 0.954 -17.176 1.00 92.75 111 LYS A CA 1
ATOM 939 C C . LYS A 1 111 ? 22.415 1.820 -18.433 1.00 92.75 111 LYS A C 1
ATOM 941 O O . LYS A 1 111 ? 23.284 1.686 -19.290 1.00 92.75 111 LYS A O 1
ATOM 946 N N . GLU A 1 112 ? 21.419 2.692 -18.549 1.00 89.56 112 GLU A N 1
ATOM 947 C CA . GLU A 1 112 ? 21.286 3.643 -19.660 1.00 89.56 112 GLU A CA 1
ATOM 948 C C . GLU A 1 112 ? 22.465 4.613 -19.710 1.00 89.56 112 GLU A C 1
ATOM 950 O O . GLU A 1 112 ? 23.120 4.714 -20.747 1.00 89.56 112 GLU A O 1
ATOM 955 N N . LEU A 1 113 ? 22.820 5.216 -18.573 1.00 92.06 113 LEU A N 1
ATOM 956 C CA . LEU A 1 113 ? 24.003 6.070 -18.460 1.00 92.06 113 LEU A CA 1
ATOM 957 C C . LEU A 1 113 ? 25.288 5.311 -18.827 1.00 92.06 113 LEU A C 1
ATOM 959 O O . LEU A 1 113 ? 26.128 5.821 -19.565 1.00 92.06 113 LEU A O 1
ATOM 963 N N . GLY A 1 114 ? 25.423 4.062 -18.373 1.00 91.88 114 GLY A N 1
ATOM 964 C CA . GLY A 1 114 ? 26.551 3.205 -18.735 1.00 91.88 114 GLY A CA 1
ATOM 965 C C . GLY A 1 114 ? 26.643 2.925 -20.240 1.00 91.88 114 GLY A C 1
ATOM 966 O O . GLY A 1 114 ? 27.744 2.911 -20.788 1.00 91.88 114 GLY A O 1
ATOM 967 N N . ARG A 1 115 ? 25.511 2.729 -20.931 1.00 92.62 115 ARG A N 1
ATOM 968 C CA . ARG A 1 115 ? 25.477 2.579 -22.400 1.00 92.62 115 ARG A CA 1
ATOM 969 C C . ARG A 1 115 ? 25.903 3.862 -23.106 1.00 92.62 115 ARG A C 1
ATOM 971 O O . ARG A 1 115 ? 26.704 3.796 -24.034 1.00 92.62 115 ARG A O 1
ATOM 978 N N . PHE A 1 116 ? 25.415 5.008 -22.637 1.00 86.44 116 PHE A N 1
ATOM 979 C CA . PHE A 1 116 ? 25.767 6.312 -23.192 1.00 86.44 116 PHE A CA 1
ATOM 980 C C . PHE A 1 116 ? 27.276 6.586 -23.110 1.00 86.44 116 PHE A C 1
ATOM 982 O O . PHE A 1 116 ? 27.892 6.933 -24.116 1.00 86.44 116 PHE A O 1
ATOM 989 N N . LEU A 1 117 ? 27.897 6.340 -21.952 1.00 90.25 117 LEU A N 1
ATOM 990 C CA . LEU A 1 117 ? 29.342 6.523 -21.770 1.00 90.25 117 LEU A CA 1
ATOM 991 C C . LEU A 1 117 ? 30.170 5.602 -22.678 1.00 90.25 117 LEU A C 1
ATOM 993 O O . LEU A 1 117 ? 31.132 6.053 -23.294 1.00 90.25 117 LEU A O 1
ATOM 997 N N . LYS A 1 118 ? 29.775 4.328 -22.816 1.00 87.38 118 LYS A N 1
ATOM 998 C CA . LYS A 1 118 ? 30.441 3.392 -23.738 1.00 87.38 118 LYS A CA 1
ATOM 999 C C . LYS A 1 118 ? 30.388 3.891 -25.176 1.00 87.38 118 LYS A C 1
ATOM 1001 O O . LYS A 1 118 ? 31.416 3.924 -25.841 1.00 87.38 118 LYS A O 1
ATOM 1006 N N . HIS A 1 119 ? 29.219 4.351 -25.619 1.00 91.12 119 HIS A N 1
ATOM 1007 C CA . HIS A 1 119 ? 29.064 4.893 -26.963 1.00 91.12 119 HIS A CA 1
ATOM 1008 C C . HIS A 1 119 ? 29.978 6.104 -27.207 1.00 91.12 119 HIS A C 1
ATOM 1010 O O . HIS A 1 119 ? 30.594 6.206 -28.265 1.00 91.12 119 HIS A O 1
ATOM 1016 N N . GLN A 1 120 ? 30.128 6.995 -26.221 1.00 82.38 120 GLN A N 1
ATOM 1017 C CA . GLN A 1 120 ? 31.062 8.120 -26.322 1.00 82.38 120 GLN A CA 1
ATOM 1018 C C . GLN A 1 120 ? 32.518 7.658 -26.477 1.00 82.38 120 GLN A C 1
ATOM 1020 O O . GLN A 1 120 ? 33.222 8.165 -27.355 1.00 82.38 120 GLN A O 1
ATOM 1025 N N . CYS A 1 121 ? 32.963 6.686 -25.674 1.00 85.62 121 CYS A N 1
ATOM 1026 C CA . CYS A 1 121 ? 34.304 6.108 -25.794 1.00 85.62 121 CYS A CA 1
ATOM 1027 C C . CYS A 1 121 ? 34.514 5.436 -27.159 1.00 85.62 121 CYS A C 1
ATOM 1029 O O . CYS A 1 121 ? 35.538 5.666 -27.800 1.00 85.62 121 CYS A O 1
ATOM 1031 N N . ASP A 1 122 ? 33.532 4.671 -27.644 1.00 87.31 122 ASP A N 1
ATOM 1032 C CA . ASP A 1 122 ? 33.595 4.005 -28.949 1.00 87.31 122 ASP A CA 1
ATOM 1033 C C . ASP A 1 122 ? 33.749 5.017 -30.093 1.00 87.31 122 ASP A C 1
ATOM 1035 O O . ASP A 1 122 ? 34.556 4.818 -31.002 1.00 87.31 122 ASP A O 1
ATOM 1039 N N . VAL A 1 123 ? 33.014 6.135 -30.045 1.00 89.38 123 VAL A N 1
ATOM 1040 C CA . VAL A 1 123 ? 33.128 7.215 -31.039 1.00 89.38 123 VAL A CA 1
ATOM 1041 C C . VAL A 1 123 ? 34.522 7.848 -31.014 1.00 89.38 123 VAL A C 1
ATOM 1043 O O . VAL A 1 123 ? 35.097 8.099 -32.073 1.00 89.38 123 VAL A O 1
ATOM 1046 N N . GLN A 1 124 ? 35.090 8.086 -29.830 1.00 84.69 124 GLN A N 1
ATOM 1047 C CA . GLN A 1 124 ? 36.443 8.640 -29.698 1.00 84.69 124 GLN A CA 1
ATOM 1048 C C . GLN A 1 124 ? 37.514 7.679 -30.230 1.00 84.69 124 GLN A C 1
ATOM 1050 O O . GLN A 1 124 ? 38.396 8.101 -30.980 1.00 84.69 124 GLN A O 1
ATOM 1055 N N . LEU A 1 125 ? 37.412 6.387 -29.904 1.00 81.50 125 LEU A N 1
ATOM 1056 C CA . LEU A 1 125 ? 38.332 5.358 -30.393 1.00 81.50 125 LEU A CA 1
ATOM 1057 C C . LEU A 1 125 ? 38.264 5.209 -31.915 1.00 81.50 125 LEU A C 1
ATOM 1059 O O . LEU A 1 125 ? 39.306 5.130 -32.562 1.00 81.50 125 LEU A O 1
ATOM 1063 N N . ARG A 1 126 ? 37.060 5.242 -32.502 1.00 87.44 126 ARG A N 1
ATOM 1064 C CA . ARG A 1 126 ? 36.883 5.213 -33.964 1.00 87.44 126 ARG A CA 1
ATOM 1065 C C . ARG A 1 126 ? 37.547 6.403 -34.648 1.00 87.44 126 ARG A C 1
ATOM 1067 O O . ARG A 1 126 ? 38.245 6.199 -35.632 1.00 87.44 126 ARG A O 1
ATOM 1074 N N . ARG A 1 127 ? 37.395 7.618 -34.108 1.00 89.88 127 ARG A N 1
ATOM 1075 C CA . ARG A 1 127 ? 38.076 8.813 -34.642 1.00 89.88 127 ARG A CA 1
ATOM 1076 C C . ARG A 1 127 ? 39.595 8.663 -34.606 1.00 89.88 127 ARG A C 1
ATOM 1078 O O . ARG A 1 127 ? 40.260 8.984 -35.583 1.00 89.88 127 ARG A O 1
ATOM 1085 N N . ARG A 1 128 ? 40.150 8.149 -33.503 1.00 84.19 128 ARG A N 1
ATOM 1086 C CA . ARG A 1 128 ? 41.597 7.916 -33.402 1.00 84.19 128 ARG A CA 1
ATOM 1087 C C . ARG A 1 128 ? 42.074 6.834 -34.374 1.00 84.19 128 ARG A C 1
ATOM 1089 O O . ARG A 1 128 ? 43.134 6.991 -34.963 1.00 84.19 128 ARG A O 1
ATOM 1096 N N . ALA A 1 129 ? 41.299 5.767 -34.559 1.00 83.25 129 ALA A N 1
ATOM 1097 C CA . ALA A 1 129 ? 41.611 4.717 -35.526 1.00 83.25 129 ALA A CA 1
ATOM 1098 C C . ALA A 1 129 ? 41.593 5.237 -36.973 1.00 83.25 129 ALA A C 1
ATOM 1100 O O . ALA A 1 129 ? 42.493 4.901 -37.732 1.00 83.25 129 ALA A O 1
ATOM 1101 N N . GLN A 1 130 ? 40.629 6.094 -37.326 1.00 89.00 130 GLN A N 1
ATOM 1102 C CA . GLN A 1 130 ? 40.567 6.746 -38.641 1.00 89.00 130 GLN A CA 1
ATOM 1103 C C . GLN A 1 130 ? 41.798 7.620 -38.904 1.00 89.00 130 GLN A C 1
ATOM 1105 O O . GLN A 1 130 ? 42.415 7.479 -39.950 1.00 89.00 130 GLN A O 1
ATOM 1110 N N . GLN A 1 131 ? 42.227 8.429 -37.928 1.00 86.50 131 GLN A N 1
ATOM 1111 C CA . GLN A 1 131 ? 43.462 9.219 -38.051 1.00 86.50 131 GLN A CA 1
ATOM 1112 C C . GLN A 1 131 ? 44.691 8.340 -38.321 1.00 86.50 131 GLN A C 1
ATOM 1114 O O . GLN A 1 131 ? 45.502 8.658 -39.178 1.00 86.50 131 GLN A O 1
ATOM 1119 N N . ILE A 1 132 ? 44.812 7.210 -37.617 1.00 82.56 132 ILE A N 1
ATOM 1120 C CA . ILE A 1 132 ? 45.925 6.272 -37.823 1.00 82.56 132 ILE A CA 1
ATOM 1121 C C . ILE A 1 132 ? 45.840 5.620 -39.211 1.00 82.56 132 ILE A C 1
ATOM 1123 O O . ILE A 1 132 ? 46.864 5.403 -39.848 1.00 82.56 132 ILE A O 1
ATOM 1127 N N . GLN A 1 133 ? 44.638 5.299 -39.696 1.00 82.62 133 GLN A N 1
ATOM 1128 C CA . GLN A 1 133 ? 44.453 4.766 -41.049 1.00 82.62 133 GLN A CA 1
ATOM 1129 C C . GLN A 1 133 ? 44.864 5.784 -42.118 1.00 82.62 133 GLN A C 1
ATOM 1131 O O . GLN A 1 133 ? 45.590 5.413 -43.033 1.00 82.62 133 GLN A O 1
ATOM 1136 N N . GLU A 1 134 ? 44.471 7.050 -41.968 1.00 88.38 134 GLU A N 1
ATOM 1137 C CA . GLU A 1 134 ? 44.883 8.142 -42.859 1.00 88.38 134 GLU A CA 1
ATOM 1138 C C . GLU A 1 134 ? 46.413 8.313 -42.864 1.00 88.38 134 GLU A C 1
ATOM 1140 O O . GLU A 1 134 ? 47.017 8.364 -43.934 1.00 88.38 134 GLU A O 1
ATOM 1145 N N . GLU A 1 135 ? 47.059 8.313 -41.689 1.00 84.44 135 GLU A N 1
ATOM 1146 C CA . GLU A 1 135 ? 48.527 8.344 -41.560 1.00 84.44 135 GLU A CA 1
ATOM 1147 C C . GLU A 1 135 ? 49.177 7.170 -42.331 1.00 84.44 135 GLU A C 1
ATOM 1149 O O . GLU A 1 135 ? 50.036 7.381 -43.189 1.00 84.44 135 GLU A O 1
ATOM 1154 N N . LEU A 1 136 ? 48.704 5.935 -42.130 1.00 83.75 136 LEU A N 1
ATOM 1155 C CA . LEU A 1 136 ? 49.233 4.748 -42.819 1.00 83.75 136 LEU A CA 1
ATOM 1156 C C . LEU A 1 136 ? 48.990 4.761 -44.336 1.00 83.75 136 LEU A C 1
ATOM 1158 O O . LEU A 1 136 ? 49.807 4.247 -45.105 1.00 83.75 136 LEU A O 1
ATOM 1162 N N . GLU A 1 137 ? 47.873 5.323 -44.793 1.00 87.00 137 GLU A N 1
ATOM 1163 C CA . GLU A 1 137 ? 47.597 5.489 -46.219 1.00 87.00 137 GLU A CA 1
ATOM 1164 C C . GLU A 1 137 ? 48.551 6.495 -46.862 1.00 87.00 137 GLU A C 1
ATOM 1166 O O . GLU A 1 137 ? 49.030 6.235 -47.971 1.00 87.00 137 GLU A O 1
ATOM 1171 N N . THR A 1 138 ? 48.878 7.592 -46.169 1.00 82.19 138 THR A N 1
ATOM 1172 C CA . THR A 1 138 ? 49.896 8.540 -46.646 1.00 82.19 138 THR A CA 1
ATOM 1173 C C . THR A 1 138 ? 51.274 7.886 -46.740 1.00 82.19 138 THR A C 1
ATOM 1175 O O . THR A 1 138 ? 51.941 8.020 -47.768 1.00 82.19 138 THR A O 1
ATOM 1178 N N . ASP A 1 139 ? 51.659 7.070 -45.757 1.00 78.69 139 ASP A N 1
ATOM 1179 C CA . ASP A 1 139 ? 52.911 6.307 -45.799 1.00 78.69 139 ASP A CA 1
ATOM 1180 C C . ASP A 1 139 ? 52.930 5.301 -46.965 1.00 78.69 139 ASP A C 1
ATOM 1182 O O . ASP A 1 139 ? 53.919 5.194 -47.696 1.00 78.69 139 ASP A O 1
ATOM 1186 N N . ARG A 1 140 ? 51.813 4.600 -47.215 1.00 83.19 140 ARG A N 1
ATOM 1187 C CA . ARG A 1 140 ? 51.663 3.688 -48.365 1.00 83.19 140 ARG A CA 1
ATOM 1188 C C . ARG A 1 140 ? 51.819 4.418 -49.701 1.00 83.19 140 ARG A C 1
ATOM 1190 O O . ARG A 1 140 ? 52.431 3.875 -50.624 1.00 83.19 140 ARG A O 1
ATOM 1197 N N . GLN A 1 141 ? 51.259 5.621 -49.826 1.00 83.75 141 GLN A N 1
ATOM 1198 C CA . GLN A 1 141 ? 51.399 6.447 -51.029 1.00 83.75 141 GLN A CA 1
ATOM 1199 C C . GLN A 1 141 ? 52.861 6.845 -51.261 1.00 83.75 141 GLN A C 1
ATOM 1201 O O . GLN A 1 141 ? 53.346 6.723 -52.384 1.00 83.75 141 GLN A O 1
ATOM 1206 N N . ILE A 1 142 ? 53.591 7.229 -50.207 1.00 77.75 142 ILE A N 1
ATOM 1207 C CA . ILE A 1 142 ? 55.024 7.556 -50.291 1.00 77.75 142 ILE A CA 1
ATOM 1208 C C . ILE A 1 142 ? 55.830 6.353 -50.791 1.00 77.75 142 ILE A C 1
ATOM 1210 O O . ILE A 1 142 ? 56.626 6.491 -51.718 1.00 77.75 142 ILE A O 1
ATOM 1214 N N . LEU A 1 143 ? 55.599 5.167 -50.220 1.00 75.69 143 LEU A N 1
ATOM 1215 C CA . LEU A 1 143 ? 56.277 3.938 -50.645 1.00 75.69 143 LEU A CA 1
ATOM 1216 C C . LEU A 1 143 ? 55.964 3.572 -52.101 1.00 75.69 143 LEU A C 1
ATOM 1218 O O . LEU A 1 143 ? 56.853 3.131 -52.822 1.00 75.69 143 LEU A O 1
ATOM 1222 N N . SER A 1 144 ? 54.725 3.797 -52.546 1.00 78.44 144 SER A N 1
ATOM 1223 C CA . SER A 1 144 ? 54.326 3.551 -53.938 1.00 78.44 144 SER A CA 1
ATOM 1224 C C . SER A 1 144 ? 55.077 4.475 -54.903 1.00 78.44 144 SER A C 1
ATOM 1226 O O . SER A 1 144 ? 55.623 4.002 -55.891 1.00 78.44 144 SER A O 1
ATOM 1228 N N . VAL A 1 145 ? 55.205 5.765 -54.570 1.00 80.81 145 VAL A N 1
ATOM 1229 C CA . VAL A 1 145 ? 55.983 6.736 -55.366 1.00 80.81 145 VAL A CA 1
ATOM 1230 C C . VAL A 1 145 ? 57.475 6.385 -55.408 1.00 80.81 145 VAL A C 1
ATOM 1232 O O . VAL A 1 145 ? 58.149 6.679 -56.392 1.00 80.81 145 VAL A O 1
ATOM 1235 N N . LEU A 1 146 ? 58.026 5.794 -54.345 1.00 70.44 146 LEU A N 1
ATOM 1236 C CA . LEU A 1 146 ? 59.419 5.338 -54.337 1.00 70.44 146 LEU A CA 1
ATOM 1237 C C . LEU A 1 146 ? 59.621 4.108 -55.233 1.00 70.44 146 LEU A C 1
ATOM 1239 O O . LEU A 1 146 ? 60.590 4.079 -55.984 1.00 70.44 146 LEU A O 1
ATOM 1243 N N . LEU A 1 147 ? 58.690 3.150 -55.209 1.00 74.88 147 LEU A N 1
ATOM 1244 C CA . LEU A 1 147 ? 58.717 1.975 -56.087 1.00 74.88 147 LEU A CA 1
ATOM 1245 C C . LEU A 1 147 ? 58.551 2.345 -57.564 1.00 74.88 147 LEU A C 1
ATOM 1247 O O . LEU A 1 147 ? 59.302 1.852 -58.395 1.00 74.88 147 LEU A O 1
ATOM 1251 N N . GLU A 1 148 ? 57.628 3.254 -57.894 1.00 74.44 148 GLU A N 1
ATOM 1252 C CA . GLU A 1 148 ? 57.448 3.741 -59.270 1.00 74.44 148 GLU A CA 1
ATOM 1253 C C . GLU A 1 148 ? 58.746 4.350 -59.831 1.00 74.44 148 GLU A C 1
ATOM 1255 O O . GLU A 1 148 ? 59.087 4.117 -60.988 1.00 74.44 148 GLU A O 1
ATOM 1260 N N . LYS A 1 149 ? 59.525 5.050 -58.995 1.00 65.31 149 LYS A N 1
ATOM 1261 C CA . LYS A 1 149 ? 60.843 5.587 -59.373 1.00 65.31 149 LYS A CA 1
ATOM 1262 C C . LYS A 1 149 ? 61.910 4.500 -59.546 1.00 65.31 149 LYS A C 1
ATOM 1264 O O . LYS A 1 149 ? 62.757 4.628 -60.421 1.00 65.31 149 LYS A O 1
ATOM 1269 N N . GLU A 1 150 ? 61.873 3.432 -58.747 1.00 57.81 150 GLU A N 1
ATOM 1270 C CA . GLU A 1 150 ? 62.766 2.270 -58.910 1.00 57.81 150 GLU A CA 1
ATOM 1271 C C . GLU A 1 150 ? 62.417 1.424 -60.154 1.00 57.81 150 GLU A C 1
ATOM 1273 O O . GLU A 1 150 ? 63.308 0.832 -60.769 1.00 57.81 150 GLU A O 1
ATOM 1278 N N . ASP A 1 151 ? 61.142 1.381 -60.552 1.00 62.41 151 ASP A N 1
ATOM 1279 C CA . ASP A 1 151 ? 60.665 0.711 -61.770 1.00 62.41 151 ASP A CA 1
ATOM 1280 C C . ASP A 1 151 ? 61.003 1.513 -63.045 1.00 62.41 151 ASP A C 1
ATOM 1282 O O . ASP A 1 151 ? 61.344 0.923 -64.079 1.00 62.41 151 ASP A O 1
ATOM 1286 N N . GLU A 1 152 ? 60.989 2.852 -62.979 1.00 58.38 152 GLU A N 1
ATOM 1287 C CA . GLU A 1 152 ? 61.475 3.743 -64.047 1.00 58.38 152 GLU A CA 1
ATOM 1288 C C . GLU A 1 152 ? 62.956 3.469 -64.395 1.00 58.38 152 GLU A C 1
ATOM 1290 O O . GLU A 1 152 ? 63.324 3.455 -65.576 1.00 58.38 152 GLU A O 1
ATOM 1295 N N . ASP A 1 153 ? 63.785 3.117 -63.405 1.00 55.50 153 ASP A N 1
ATOM 1296 C CA . ASP A 1 153 ? 65.198 2.752 -63.595 1.00 55.50 153 ASP A CA 1
ATOM 1297 C C . ASP A 1 153 ? 65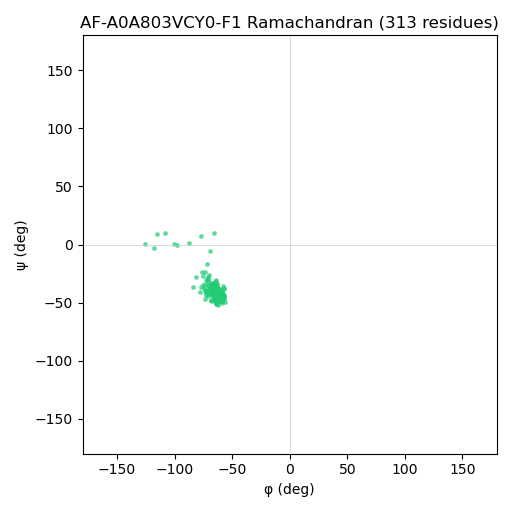.404 1.373 -64.276 1.00 55.50 153 ASP A C 1
ATOM 1299 O O . ASP A 1 153 ? 66.473 1.098 -64.834 1.00 55.50 153 ASP A O 1
ATOM 1303 N N . GLN A 1 154 ? 64.383 0.505 -64.315 1.00 52.44 154 GLN A N 1
ATOM 1304 C CA . GLN A 1 154 ? 64.452 -0.859 -64.881 1.00 52.44 154 GLN A CA 1
ATOM 1305 C C . GLN A 1 154 ? 63.913 -0.978 -66.327 1.00 52.44 154 GLN A C 1
ATOM 1307 O O . GLN A 1 154 ? 63.960 -2.053 -66.935 1.00 52.44 154 GLN A O 1
ATOM 1312 N N . CYS A 1 155 ? 63.441 0.121 -66.926 1.00 52.66 155 CYS A N 1
ATOM 1313 C CA . CYS A 1 155 ? 62.620 0.137 -68.149 1.00 52.66 155 CYS A CA 1
ATOM 1314 C C . CYS A 1 155 ? 63.293 -0.278 -69.480 1.00 52.66 155 CYS A C 1
ATOM 1316 O O . CYS A 1 155 ? 62.607 -0.437 -70.492 1.00 52.66 155 CYS A O 1
ATOM 1318 N N . TRP A 1 156 ? 64.604 -0.526 -69.536 1.00 44.81 156 TRP A N 1
ATOM 1319 C CA . TRP A 1 156 ? 65.317 -0.742 -70.811 1.00 44.81 156 TRP A CA 1
ATOM 1320 C C . TRP A 1 156 ? 65.145 -2.129 -71.477 1.00 44.81 156 TRP A C 1
ATOM 1322 O O . TRP A 1 156 ? 65.801 -2.402 -72.481 1.00 44.81 156 TRP A O 1
ATOM 1332 N N . GLN A 1 157 ? 64.266 -3.013 -70.985 1.00 51.19 157 GLN A N 1
ATOM 1333 C CA . GLN A 1 157 ? 64.107 -4.387 -71.518 1.00 51.19 157 GLN A CA 1
ATOM 1334 C C . GLN A 1 157 ? 62.670 -4.787 -71.946 1.00 51.19 157 GLN A C 1
ATOM 1336 O O . GLN A 1 157 ? 62.467 -5.906 -72.416 1.00 51.19 157 GLN A O 1
ATOM 1341 N N . ILE A 1 158 ? 61.649 -3.922 -71.836 1.00 55.41 158 ILE A N 1
ATOM 1342 C CA . ILE A 1 158 ? 60.222 -4.348 -71.875 1.00 55.41 158 ILE A CA 1
ATOM 1343 C C . ILE A 1 158 ? 59.504 -4.127 -73.234 1.00 55.41 158 ILE A C 1
ATOM 1345 O O . ILE A 1 158 ? 58.362 -4.555 -73.420 1.00 55.41 158 ILE A O 1
ATOM 1349 N N . LEU A 1 159 ? 60.191 -3.602 -74.254 1.00 50.34 159 LEU A N 1
ATOM 1350 C CA . LEU A 1 159 ? 59.595 -3.076 -75.500 1.00 50.34 159 LEU A CA 1
ATOM 1351 C C . LEU A 1 159 ? 58.879 -4.077 -76.451 1.00 50.34 159 LEU A C 1
ATOM 1353 O O . LEU A 1 159 ? 58.549 -3.745 -77.587 1.00 50.34 159 LEU A O 1
ATOM 1357 N N . ARG A 1 160 ? 58.641 -5.333 -76.047 1.00 53.12 160 ARG A N 1
ATOM 1358 C CA . ARG A 1 160 ? 58.004 -6.370 -76.894 1.00 53.12 160 ARG A CA 1
ATOM 1359 C C . ARG A 1 160 ? 56.668 -6.907 -76.360 1.00 53.12 160 ARG A C 1
ATOM 1361 O O . ARG A 1 160 ? 56.032 -7.706 -77.041 1.00 53.12 160 ARG A O 1
ATOM 1368 N N . ARG A 1 161 ? 56.214 -6.463 -75.179 1.00 57.50 161 ARG A N 1
ATOM 1369 C CA . ARG A 1 161 ? 54.923 -6.849 -74.552 1.00 57.50 161 ARG A CA 1
ATOM 1370 C C . ARG A 1 161 ? 53.866 -5.728 -74.551 1.00 57.50 161 ARG A C 1
ATOM 1372 O O . ARG A 1 161 ? 52.821 -5.872 -73.934 1.00 57.50 161 ARG A O 1
ATOM 1379 N N . GLU A 1 162 ? 54.104 -4.625 -75.252 1.00 60.31 162 GLU A N 1
ATOM 1380 C CA . GLU A 1 162 ? 53.435 -3.339 -74.990 1.00 60.31 162 GLU A CA 1
ATOM 1381 C C . GLU A 1 162 ? 51.964 -3.244 -75.429 1.00 60.31 162 GLU A C 1
ATOM 1383 O O . GLU A 1 162 ? 51.171 -2.615 -74.737 1.00 60.31 162 GLU A O 1
ATOM 1388 N N . ARG A 1 163 ? 51.546 -3.895 -76.526 1.00 58.47 163 ARG A N 1
ATOM 1389 C CA . ARG A 1 163 ? 50.148 -3.793 -77.008 1.00 58.47 163 ARG A CA 1
ATOM 1390 C C . ARG A 1 163 ? 49.148 -4.567 -76.146 1.00 58.47 163 ARG A C 1
ATOM 1392 O O . ARG A 1 163 ? 48.142 -4.009 -75.737 1.00 58.47 163 ARG A O 1
ATOM 1399 N N . ALA A 1 164 ? 49.454 -5.820 -75.807 1.00 59.97 164 ALA A N 1
ATOM 1400 C CA . ALA A 1 164 ? 48.594 -6.618 -74.929 1.00 59.97 164 ALA A CA 1
ATOM 1401 C C . ALA A 1 164 ? 48.563 -6.061 -73.494 1.00 59.97 164 ALA A C 1
ATOM 1403 O O . ALA A 1 164 ? 47.534 -6.125 -72.829 1.00 59.97 164 ALA A O 1
ATOM 1404 N N . VAL A 1 165 ? 49.672 -5.478 -73.025 1.00 72.75 165 VAL A N 1
ATOM 1405 C CA . VAL A 1 165 ? 49.726 -4.792 -71.726 1.00 72.75 165 VAL A CA 1
ATOM 1406 C C . VAL A 1 165 ? 48.889 -3.508 -71.741 1.00 72.75 165 VAL A C 1
ATOM 1408 O O . VAL A 1 165 ? 48.198 -3.248 -70.762 1.00 72.75 165 VAL A O 1
ATOM 1411 N N . ALA A 1 166 ? 48.877 -2.747 -72.841 1.00 74.44 166 ALA A N 1
ATOM 1412 C CA . ALA A 1 166 ? 48.041 -1.552 -72.976 1.00 74.44 166 ALA A CA 1
ATOM 1413 C C . ALA A 1 166 ? 46.535 -1.876 -72.991 1.00 74.44 166 ALA A C 1
ATOM 1415 O O . ALA A 1 166 ? 45.770 -1.220 -72.285 1.00 74.44 166 ALA A O 1
ATOM 1416 N N . ASP A 1 167 ? 46.113 -2.914 -73.721 1.00 65.75 167 ASP A N 1
ATOM 1417 C CA . ASP A 1 167 ? 44.704 -3.336 -73.772 1.00 65.75 167 ASP A CA 1
ATOM 1418 C C . ASP A 1 167 ? 44.220 -3.866 -72.410 1.00 65.75 167 ASP A C 1
ATOM 1420 O O . ASP A 1 167 ? 43.135 -3.513 -71.944 1.00 65.75 167 ASP A O 1
ATOM 1424 N N . VAL A 1 168 ? 45.052 -4.656 -71.717 1.00 71.00 168 VAL A N 1
ATOM 1425 C CA . VAL A 1 168 ? 44.772 -5.129 -70.350 1.00 71.00 168 VAL A CA 1
ATOM 1426 C C . VAL A 1 168 ? 44.753 -3.967 -69.352 1.00 71.00 168 VAL A C 1
ATOM 1428 O O . VAL A 1 168 ? 43.894 -3.938 -68.472 1.00 71.00 168 VAL A O 1
ATOM 1431 N N . ALA A 1 169 ? 45.648 -2.986 -69.489 1.00 80.81 169 ALA A N 1
ATOM 1432 C CA . ALA A 1 169 ? 45.655 -1.792 -68.645 1.00 80.81 169 ALA A CA 1
ATOM 1433 C C . ALA A 1 169 ? 44.409 -0.919 -68.867 1.00 80.81 169 ALA A C 1
ATOM 1435 O O . ALA A 1 169 ? 43.861 -0.391 -67.901 1.00 80.81 169 ALA A O 1
ATOM 1436 N N . TRP A 1 170 ? 43.927 -0.799 -70.108 1.00 80.31 170 TRP A N 1
ATOM 1437 C CA . TRP A 1 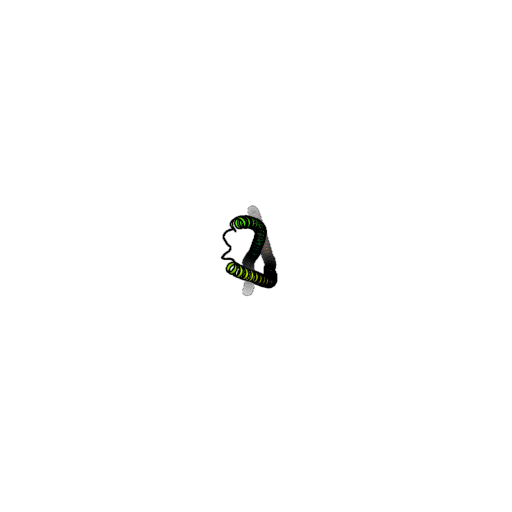170 ? 42.678 -0.102 -70.419 1.00 80.31 170 TRP A CA 1
ATOM 1438 C C . TRP A 1 170 ? 41.465 -0.829 -69.825 1.00 80.31 170 TRP A C 1
ATOM 1440 O O . TRP A 1 170 ? 40.674 -0.209 -69.118 1.00 80.31 170 TRP A O 1
ATOM 1450 N N . MET A 1 171 ? 41.359 -2.151 -70.013 1.00 72.62 171 MET A N 1
ATOM 1451 C CA . MET A 1 171 ? 40.281 -2.949 -69.412 1.00 72.62 171 MET A CA 1
ATOM 1452 C C . MET A 1 171 ? 40.300 -2.888 -67.881 1.00 72.62 171 MET A C 1
ATOM 1454 O O . MET A 1 171 ? 39.244 -2.770 -67.265 1.00 72.62 171 MET A O 1
ATOM 1458 N N . LYS A 1 172 ? 41.486 -2.917 -67.260 1.00 78.31 172 LYS A N 1
ATOM 1459 C CA . LYS A 1 172 ? 41.645 -2.763 -65.808 1.00 78.31 172 LYS A CA 1
ATOM 1460 C C . LYS A 1 172 ? 41.088 -1.422 -65.321 1.00 78.31 172 LYS A C 1
ATOM 1462 O O . LYS A 1 172 ? 40.301 -1.425 -64.383 1.00 78.31 172 LYS A O 1
ATOM 1467 N N . ARG A 1 173 ? 41.428 -0.312 -65.987 1.00 79.12 173 ARG A N 1
ATOM 1468 C CA . ARG A 1 173 ? 40.914 1.027 -65.640 1.00 79.12 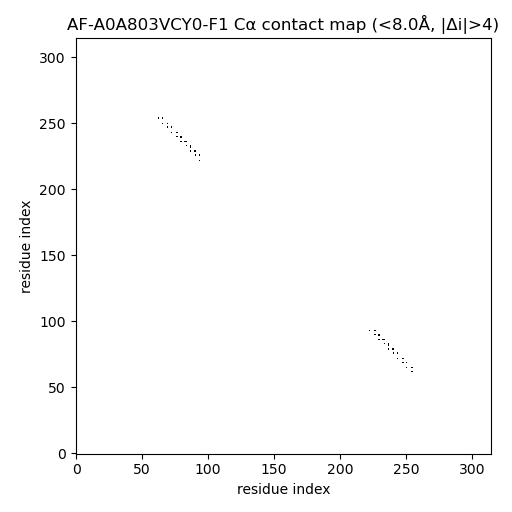173 ARG A CA 1
ATOM 1469 C C . ARG A 1 173 ? 39.393 1.110 -65.760 1.00 79.12 173 ARG A C 1
ATOM 1471 O O . ARG A 1 173 ? 38.740 1.571 -64.835 1.00 79.12 173 ARG A O 1
ATOM 1478 N N . VAL A 1 174 ? 38.823 0.585 -66.846 1.00 84.44 174 VAL A N 1
ATOM 1479 C CA . VAL A 1 174 ? 37.361 0.565 -67.047 1.00 84.44 174 VAL A CA 1
ATOM 1480 C C . VAL A 1 174 ? 36.657 -0.267 -65.967 1.00 84.44 174 VAL A C 1
ATOM 1482 O O . VAL A 1 174 ? 35.612 0.134 -65.463 1.00 84.44 174 VAL A O 1
ATOM 1485 N N . ILE A 1 175 ? 37.221 -1.415 -65.578 1.00 74.31 175 ILE A N 1
ATOM 1486 C CA . ILE A 1 175 ? 36.668 -2.246 -64.496 1.00 74.31 175 ILE A CA 1
ATOM 1487 C C . ILE A 1 175 ? 36.791 -1.540 -63.139 1.00 74.31 175 ILE A C 1
ATOM 1489 O O . ILE A 1 175 ? 35.864 -1.608 -62.337 1.00 74.31 175 ILE A O 1
ATOM 1493 N N . GLU A 1 176 ? 37.902 -0.852 -62.876 1.00 83.69 176 GLU A N 1
ATOM 1494 C CA . GLU A 1 176 ? 38.101 -0.070 -61.650 1.00 83.69 176 GLU A CA 1
ATOM 1495 C C . GLU A 1 176 ? 37.097 1.087 -61.541 1.00 83.69 176 GLU A C 1
ATOM 1497 O O . GLU A 1 176 ? 36.509 1.268 -60.477 1.00 83.69 176 GLU A O 1
ATOM 1502 N N . GLU A 1 177 ? 36.831 1.805 -62.636 1.00 84.12 177 GLU A N 1
ATOM 1503 C CA . GLU A 1 177 ? 35.806 2.858 -62.705 1.00 84.12 177 GLU A CA 1
ATOM 1504 C C . GLU A 1 177 ? 34.395 2.301 -62.448 1.00 84.12 177 GLU A C 1
ATOM 1506 O O . GLU A 1 177 ? 33.629 2.872 -61.672 1.00 84.12 177 GLU A O 1
ATOM 1511 N N . GLN A 1 178 ? 34.050 1.146 -63.032 1.00 72.12 178 GLN A N 1
ATOM 1512 C CA . GLN A 1 178 ? 32.759 0.491 -62.770 1.00 72.12 178 GLN A CA 1
ATOM 1513 C C . GLN A 1 178 ? 32.638 0.012 -61.319 1.00 72.12 178 GLN A C 1
ATOM 1515 O O . GLN A 1 178 ? 31.586 0.159 -60.702 1.00 72.12 178 GLN A O 1
ATOM 1520 N N . LEU A 1 179 ? 33.718 -0.516 -60.743 1.00 86.38 179 LEU A N 1
ATOM 1521 C CA . LEU A 1 179 ? 33.742 -0.937 -59.344 1.00 86.38 179 LEU A CA 1
ATOM 1522 C C . LEU A 1 179 ? 33.588 0.256 -58.388 1.00 86.38 179 LEU A C 1
ATOM 1524 O O . LEU A 1 179 ? 32.973 0.114 -57.335 1.00 86.38 179 LEU A O 1
ATOM 1528 N N . GLN A 1 180 ? 34.138 1.424 -58.734 1.00 86.62 180 GLN A N 1
ATOM 1529 C CA . GLN A 1 180 ? 33.946 2.658 -57.967 1.00 86.62 180 GLN A CA 1
ATOM 1530 C C . GLN A 1 180 ? 32.483 3.113 -57.997 1.00 86.62 180 GLN A C 1
ATOM 1532 O O . GLN A 1 180 ? 31.919 3.370 -56.937 1.00 86.62 180 GLN A O 1
ATOM 1537 N N . LEU A 1 181 ? 31.843 3.109 -59.170 1.00 85.69 181 LEU A N 1
ATOM 1538 C CA . LEU A 1 181 ? 30.426 3.466 -59.305 1.00 85.69 181 LEU A CA 1
ATOM 1539 C C . LEU A 1 181 ? 29.494 2.505 -58.550 1.00 85.69 181 LEU A C 1
ATOM 1541 O O . LEU A 1 181 ? 28.531 2.947 -57.929 1.00 85.69 181 LEU A O 1
ATOM 1545 N N . GLU A 1 182 ? 29.767 1.197 -58.568 1.00 77.75 182 GLU A N 1
ATOM 1546 C CA . GLU A 1 182 ? 28.982 0.231 -57.783 1.00 77.75 182 GLU A CA 1
ATOM 1547 C C . GLU A 1 182 ? 29.172 0.432 -56.274 1.00 77.75 182 GLU A C 1
ATOM 1549 O O . GLU A 1 182 ? 28.200 0.382 -55.528 1.00 77.75 182 GLU A O 1
ATOM 1554 N N . ARG A 1 183 ? 30.383 0.771 -55.813 1.00 89.25 183 ARG A N 1
ATOM 1555 C CA . ARG A 1 183 ? 30.620 1.118 -54.400 1.00 89.25 183 ARG A CA 1
ATOM 1556 C C . ARG A 1 183 ? 29.877 2.382 -53.972 1.00 89.25 183 ARG A C 1
ATOM 1558 O O . ARG A 1 183 ? 29.379 2.436 -52.851 1.00 89.25 183 ARG A O 1
ATOM 1565 N N . GLU A 1 184 ? 29.807 3.394 -54.835 1.00 88.69 184 GLU A N 1
ATOM 1566 C CA . GLU A 1 184 ? 29.030 4.615 -54.576 1.00 88.69 184 GLU A CA 1
ATOM 1567 C C . GLU A 1 184 ? 27.534 4.295 -54.458 1.00 88.69 184 GLU A C 1
ATOM 1569 O O . GLU A 1 184 ? 26.896 4.704 -53.489 1.00 88.69 184 GLU A O 1
ATOM 1574 N N . ARG A 1 185 ? 26.998 3.473 -55.369 1.00 82.75 185 ARG A N 1
ATOM 1575 C CA . ARG A 1 185 ? 25.606 2.990 -55.314 1.00 82.75 185 ARG A CA 1
ATOM 1576 C C . ARG A 1 185 ? 25.324 2.168 -54.058 1.00 82.75 185 ARG A C 1
ATOM 1578 O O . ARG A 1 185 ? 24.298 2.366 -53.415 1.00 82.75 185 ARG A O 1
ATOM 1585 N N . GLU A 1 186 ? 26.221 1.258 -53.686 1.00 80.69 186 GLU A N 1
ATOM 1586 C CA . GLU A 1 186 ? 26.111 0.476 -52.450 1.00 80.69 186 GLU A CA 1
ATOM 1587 C C . GLU A 1 186 ? 26.118 1.388 -51.215 1.00 80.69 186 GLU A C 1
ATOM 1589 O O . GLU A 1 186 ? 25.289 1.215 -50.321 1.00 80.69 186 GLU A O 1
ATOM 1594 N N . ALA A 1 187 ? 26.980 2.409 -51.183 1.00 89.56 187 ALA A N 1
ATOM 1595 C CA . ALA A 1 187 ? 27.021 3.383 -50.096 1.00 89.56 187 ALA A CA 1
ATOM 1596 C C . ALA A 1 187 ? 25.733 4.221 -50.006 1.00 89.56 187 ALA A C 1
ATOM 1598 O O . ALA A 1 187 ? 25.237 4.448 -48.901 1.00 89.56 187 ALA A O 1
ATOM 1599 N N . GLU A 1 188 ? 25.165 4.647 -51.138 1.00 86.31 188 GLU A N 1
ATOM 1600 C CA . GLU A 1 188 ? 23.864 5.331 -51.198 1.00 86.31 188 GLU A CA 1
ATOM 1601 C C . GLU A 1 188 ? 22.718 4.439 -50.697 1.00 86.31 188 GLU A C 1
ATOM 1603 O O . GLU A 1 188 ? 21.853 4.883 -49.941 1.00 86.31 188 GLU A O 1
ATOM 1608 N N . LEU A 1 189 ? 22.713 3.155 -51.060 1.00 80.19 189 LEU A N 1
ATOM 1609 C CA . LEU A 1 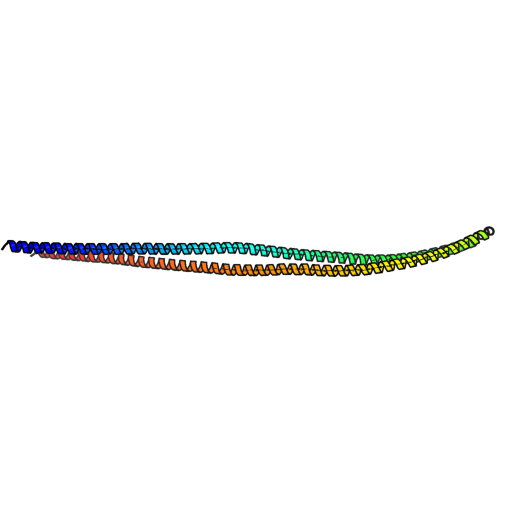189 ? 21.720 2.207 -50.552 1.00 80.19 189 LEU A CA 1
ATOM 1610 C C . LEU A 1 189 ? 21.881 1.986 -49.041 1.00 80.19 189 LEU A C 1
ATOM 1612 O O . LEU A 1 189 ? 20.895 1.976 -48.303 1.00 80.19 189 LEU A O 1
ATOM 1616 N N . GLU A 1 190 ? 23.115 1.861 -48.550 1.00 87.19 190 GLU A N 1
ATOM 1617 C CA . GLU A 1 190 ? 23.390 1.734 -47.120 1.00 87.19 190 GLU A CA 1
ATOM 1618 C C . GLU A 1 190 ? 22.950 2.960 -46.312 1.00 87.19 190 GLU A C 1
ATOM 1620 O O . GLU A 1 190 ? 22.447 2.801 -45.194 1.00 87.19 190 GLU A O 1
ATOM 1625 N N . THR A 1 191 ? 23.137 4.181 -46.824 1.00 88.44 191 THR A N 1
ATOM 1626 C CA . THR A 1 191 ? 22.683 5.395 -46.127 1.00 88.44 191 THR A CA 1
ATOM 1627 C C . THR A 1 191 ? 21.164 5.431 -46.033 1.00 88.44 191 THR A C 1
ATOM 1629 O O . THR A 1 191 ? 20.648 5.643 -44.932 1.00 88.44 191 THR A O 1
ATOM 1632 N N . ILE A 1 192 ? 20.454 5.109 -47.119 1.00 85.31 192 ILE A N 1
ATOM 1633 C CA . ILE A 1 192 ? 18.988 5.015 -47.132 1.00 85.31 192 ILE A CA 1
ATOM 1634 C C . ILE A 1 192 ? 18.505 3.977 -46.108 1.00 85.31 192 ILE A C 1
ATOM 1636 O O . ILE A 1 192 ? 17.697 4.313 -45.239 1.00 85.31 192 ILE A O 1
ATOM 1640 N N . PHE A 1 193 ? 19.052 2.754 -46.109 1.00 84.94 193 PHE A N 1
ATOM 1641 C CA . PHE A 1 193 ? 18.660 1.724 -45.136 1.00 84.94 193 PHE A CA 1
ATOM 1642 C C . PHE A 1 193 ? 18.944 2.135 -43.687 1.00 84.94 193 PHE A C 1
ATOM 1644 O O . PHE A 1 193 ? 18.134 1.874 -42.793 1.00 84.94 193 PHE A O 1
ATOM 1651 N N . ARG A 1 194 ? 20.077 2.801 -43.424 1.00 88.75 194 ARG A N 1
ATOM 1652 C CA . ARG A 1 194 ? 20.409 3.311 -42.083 1.00 88.75 194 ARG A CA 1
ATOM 1653 C C . ARG A 1 194 ? 19.434 4.398 -41.640 1.00 88.75 194 ARG A C 1
ATOM 1655 O O . ARG A 1 194 ? 19.057 4.425 -40.470 1.00 88.75 194 ARG A O 1
ATOM 1662 N N . GLU A 1 195 ? 19.042 5.301 -42.528 1.00 86.44 195 GLU A N 1
ATOM 1663 C CA . GLU A 1 195 ? 18.088 6.371 -42.226 1.00 86.44 195 GLU A CA 1
ATOM 1664 C C . GLU A 1 195 ? 16.669 5.845 -42.005 1.00 86.44 195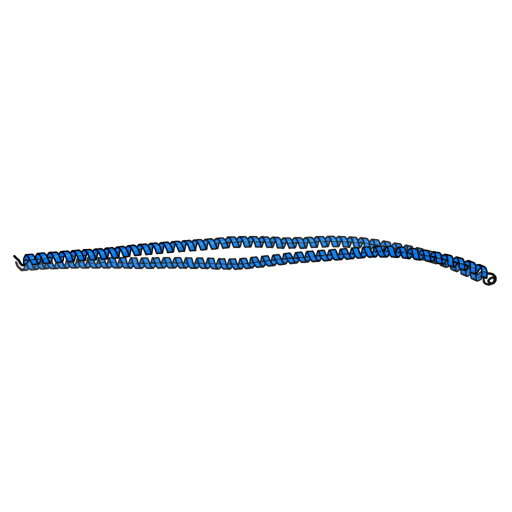 GLU A C 1
ATOM 1666 O O . GLU A 1 195 ? 15.997 6.268 -41.063 1.00 86.44 195 GLU A O 1
ATOM 1671 N N . GLU A 1 196 ? 16.216 4.899 -42.824 1.00 84.25 196 GLU A N 1
ATOM 1672 C CA . GLU A 1 196 ? 14.924 4.235 -42.645 1.00 84.25 196 GLU A CA 1
ATOM 1673 C C . GLU A 1 196 ? 14.876 3.455 -41.330 1.00 84.25 196 GLU A C 1
ATOM 1675 O O . GLU A 1 196 ? 13.929 3.611 -40.553 1.00 84.25 196 GLU A O 1
ATOM 1680 N N . ALA A 1 197 ? 15.931 2.694 -41.023 1.00 85.38 197 ALA A N 1
ATOM 1681 C CA . ALA A 1 197 ? 16.055 1.985 -39.754 1.00 85.38 197 ALA A CA 1
ATOM 1682 C C . ALA A 1 197 ? 16.029 2.947 -38.554 1.00 85.38 197 ALA A C 1
ATOM 1684 O O . ALA A 1 197 ? 15.333 2.672 -37.576 1.00 85.38 197 ALA A O 1
ATOM 1685 N N . LYS A 1 198 ? 16.717 4.097 -38.634 1.00 88.88 198 LYS A N 1
ATOM 1686 C CA . LYS A 1 198 ? 16.671 5.144 -37.596 1.00 88.88 198 LYS A CA 1
ATOM 1687 C C . LYS A 1 198 ? 15.260 5.694 -37.395 1.00 88.88 198 LYS A C 1
ATOM 1689 O O . LYS A 1 198 ? 14.792 5.725 -36.265 1.00 88.88 198 LYS A O 1
ATOM 1694 N N . LYS A 1 199 ? 14.553 6.059 -38.469 1.00 89.75 199 LYS A N 1
ATOM 1695 C CA . LYS A 1 199 ? 13.179 6.594 -38.384 1.00 89.75 199 LYS A CA 1
ATOM 1696 C C . LYS A 1 199 ? 12.203 5.589 -37.768 1.00 89.75 199 LYS A C 1
ATOM 1698 O O . LYS A 1 199 ? 11.318 5.971 -37.006 1.00 89.75 199 LYS A O 1
ATOM 1703 N N . ILE A 1 200 ? 12.334 4.305 -38.113 1.00 86.06 200 ILE A N 1
ATOM 1704 C CA . ILE A 1 200 ? 11.514 3.235 -37.525 1.00 86.06 200 ILE A CA 1
ATOM 1705 C C . ILE A 1 200 ? 11.845 3.075 -36.037 1.00 86.06 200 ILE A C 1
ATOM 1707 O O . ILE A 1 200 ? 10.933 2.951 -35.220 1.00 86.06 200 ILE A O 1
ATOM 1711 N N . TRP A 1 201 ? 13.131 3.120 -35.686 1.00 87.88 201 TRP A N 1
ATOM 1712 C CA . TRP A 1 201 ? 13.589 3.034 -34.304 1.00 87.88 201 TRP A CA 1
ATOM 1713 C C . TRP A 1 201 ? 13.073 4.196 -33.448 1.00 87.88 201 TRP A C 1
ATOM 1715 O O . TRP A 1 201 ? 12.487 3.955 -32.399 1.00 87.88 201 TRP A O 1
ATOM 1725 N N . GLU A 1 202 ? 13.198 5.437 -33.921 1.00 90.88 202 GLU A N 1
ATOM 1726 C CA . GLU A 1 202 ? 12.714 6.642 -33.231 1.00 90.88 202 GLU A CA 1
ATOM 1727 C C . GLU A 1 202 ? 11.209 6.575 -32.948 1.00 90.88 202 GLU A C 1
ATOM 1729 O O . GLU A 1 202 ? 10.781 6.784 -31.814 1.00 90.88 202 GLU A O 1
ATOM 1734 N N . LYS A 1 203 ? 10.396 6.193 -33.945 1.00 91.69 203 LYS A N 1
ATOM 1735 C CA . LYS A 1 203 ? 8.948 5.999 -33.750 1.00 91.69 203 LYS A CA 1
ATOM 1736 C C . LYS A 1 203 ? 8.652 4.951 -32.683 1.00 91.69 203 LYS A C 1
ATOM 1738 O O . LYS A 1 203 ? 7.758 5.142 -31.860 1.00 91.69 203 LYS A O 1
ATOM 1743 N N . ARG A 1 204 ? 9.397 3.843 -32.691 1.00 90.19 204 ARG A N 1
ATOM 1744 C CA . ARG A 1 204 ? 9.207 2.770 -31.713 1.00 90.19 204 ARG A CA 1
ATOM 1745 C C . ARG A 1 204 ? 9.627 3.199 -30.309 1.00 90.19 204 ARG A C 1
ATOM 1747 O O . ARG A 1 204 ? 8.965 2.836 -29.343 1.00 90.19 204 ARG A O 1
ATOM 1754 N N . GLU A 1 205 ? 10.686 3.991 -30.201 1.00 87.06 205 GLU A N 1
ATOM 1755 C CA . GLU A 1 205 ? 11.173 4.539 -28.937 1.00 87.06 205 GLU A CA 1
ATOM 1756 C C . GLU A 1 205 ? 10.180 5.553 -28.350 1.00 87.06 205 GLU A C 1
ATOM 1758 O O . GLU A 1 205 ? 9.871 5.490 -27.161 1.00 87.06 205 GLU A O 1
ATOM 1763 N N . GLU A 1 206 ? 9.565 6.400 -29.182 1.00 91.81 206 GLU A N 1
ATOM 1764 C CA . GLU A 1 206 ? 8.456 7.264 -28.758 1.00 91.81 206 GLU A CA 1
ATOM 1765 C C . GLU A 1 206 ? 7.244 6.469 -28.252 1.00 91.81 206 GLU A C 1
ATOM 1767 O O . GLU A 1 206 ? 6.646 6.828 -27.236 1.00 91.81 206 GLU A O 1
ATOM 1772 N N . GLU A 1 207 ? 6.849 5.403 -28.954 1.00 92.00 207 GLU A N 1
ATOM 1773 C CA . GLU A 1 207 ? 5.761 4.521 -28.516 1.00 92.00 207 GLU A CA 1
ATOM 1774 C C . GLU A 1 207 ? 6.076 3.866 -27.171 1.00 92.00 207 GLU A C 1
ATOM 1776 O O . GLU A 1 207 ? 5.228 3.864 -26.277 1.00 92.00 207 GLU A O 1
ATOM 1781 N N . TRP A 1 208 ? 7.298 3.359 -27.000 1.00 92.19 208 TRP A N 1
ATOM 1782 C CA . TRP A 1 208 ? 7.744 2.762 -25.745 1.00 92.19 208 TRP A CA 1
ATOM 1783 C C . TRP A 1 208 ? 7.800 3.766 -24.599 1.00 92.19 208 TRP A C 1
ATOM 1785 O O . TRP A 1 208 ? 7.393 3.425 -23.490 1.00 92.19 208 TRP A O 1
ATOM 1795 N N . GLU A 1 209 ? 8.237 5.003 -24.833 1.00 91.38 209 GLU A N 1
ATOM 1796 C CA . GLU A 1 209 ? 8.208 6.039 -23.797 1.00 91.38 209 GLU A CA 1
ATOM 1797 C C . GLU A 1 209 ? 6.769 6.440 -23.440 1.00 91.38 209 GLU A C 1
ATOM 1799 O O . GLU A 1 209 ? 6.453 6.585 -22.258 1.00 91.38 209 GLU A O 1
ATOM 1804 N N . ARG A 1 210 ? 5.851 6.533 -24.415 1.00 94.81 210 ARG A N 1
ATOM 1805 C CA . ARG A 1 210 ? 4.418 6.755 -24.129 1.00 94.81 210 ARG A CA 1
ATOM 1806 C C . ARG A 1 210 ? 3.826 5.615 -23.299 1.00 94.81 210 ARG A C 1
ATOM 1808 O O . ARG A 1 210 ? 3.132 5.878 -22.317 1.00 94.81 210 ARG A O 1
ATOM 1815 N N . GLU A 1 211 ? 4.114 4.368 -23.663 1.00 92.19 211 GLU A N 1
ATOM 1816 C CA . GLU A 1 211 ? 3.657 3.178 -22.937 1.00 92.19 211 GLU A CA 1
ATOM 1817 C C . GLU A 1 211 ? 4.230 3.133 -21.516 1.00 92.19 211 GLU A C 1
ATOM 1819 O O . GLU A 1 211 ? 3.503 2.888 -20.554 1.00 92.19 211 GLU A O 1
ATOM 1824 N N . LYS A 1 212 ? 5.519 3.438 -21.361 1.00 88.25 212 LYS A N 1
ATOM 1825 C CA . LYS A 1 212 ? 6.200 3.523 -20.068 1.00 88.25 212 LYS A CA 1
ATOM 1826 C C . LYS A 1 212 ? 5.580 4.593 -19.179 1.00 88.25 212 LYS A C 1
ATOM 1828 O O . LYS A 1 212 ? 5.240 4.288 -18.042 1.00 88.25 212 LYS A O 1
ATOM 1833 N N . VAL A 1 213 ? 5.340 5.799 -19.697 1.00 93.44 213 VAL A N 1
ATOM 1834 C CA . VAL A 1 213 ? 4.666 6.870 -18.946 1.00 93.44 213 VAL A CA 1
ATOM 1835 C C . VAL A 1 213 ? 3.245 6.459 -18.551 1.00 93.44 213 VAL A C 1
ATOM 1837 O O . VAL A 1 213 ? 2.835 6.704 -17.417 1.00 93.44 213 VAL A O 1
ATOM 1840 N N . ALA A 1 214 ? 2.488 5.818 -19.445 1.00 94.19 214 ALA A N 1
ATOM 1841 C CA . ALA A 1 214 ? 1.143 5.331 -19.139 1.00 94.19 214 ALA A CA 1
ATOM 1842 C C . ALA A 1 214 ? 1.161 4.249 -18.048 1.00 94.19 214 ALA A C 1
ATOM 1844 O O . ALA A 1 214 ? 0.401 4.325 -17.083 1.00 94.19 214 ALA A O 1
ATOM 1845 N N . ARG A 1 215 ? 2.078 3.283 -18.157 1.00 90.38 215 ARG A N 1
ATOM 1846 C CA . ARG A 1 215 ? 2.305 2.251 -17.143 1.00 90.38 215 ARG A CA 1
ATOM 1847 C C . ARG A 1 215 ? 2.703 2.868 -15.808 1.00 90.38 215 ARG A C 1
ATOM 1849 O O . ARG A 1 215 ? 2.189 2.449 -14.776 1.00 90.38 215 ARG A O 1
ATOM 1856 N N . ASP A 1 216 ? 3.603 3.844 -15.817 1.00 89.94 216 ASP A N 1
ATOM 1857 C CA . ASP A 1 216 ? 4.093 4.477 -14.598 1.00 89.94 216 ASP A CA 1
ATOM 1858 C C . ASP A 1 216 ? 2.993 5.261 -13.886 1.00 89.94 216 ASP A C 1
ATOM 1860 O O . ASP A 1 216 ? 2.912 5.192 -12.658 1.00 89.94 216 ASP A O 1
ATOM 1864 N N . ARG A 1 217 ? 2.130 5.951 -14.642 1.00 94.88 217 ARG A N 1
ATOM 1865 C CA . ARG A 1 217 ? 0.930 6.617 -14.116 1.00 94.88 217 ARG A CA 1
ATOM 1866 C C . ARG A 1 217 ? -0.037 5.616 -13.501 1.00 94.88 217 ARG A C 1
ATOM 1868 O O . ARG A 1 217 ? -0.369 5.759 -12.331 1.00 94.88 217 ARG A O 1
ATOM 1875 N N . LEU A 1 218 ? -0.396 4.569 -14.243 1.00 95.25 218 LEU A N 1
ATOM 1876 C CA . LEU A 1 218 ? -1.313 3.533 -13.767 1.00 95.25 218 LEU A CA 1
ATOM 1877 C C . LEU A 1 218 ? -0.783 2.852 -12.502 1.00 95.25 218 LEU A C 1
ATOM 1879 O O . LEU A 1 218 ? -1.520 2.659 -11.543 1.00 95.25 218 LEU A O 1
ATOM 1883 N N . MET A 1 219 ? 0.509 2.526 -12.460 1.00 91.19 219 MET A N 1
ATOM 1884 C CA . MET A 1 219 ? 1.123 1.945 -11.266 1.00 91.19 219 MET A CA 1
ATOM 1885 C C . MET A 1 219 ? 1.061 2.893 -10.067 1.00 91.19 219 MET A C 1
ATOM 1887 O O . MET A 1 219 ? 0.769 2.448 -8.961 1.00 91.19 219 MET A O 1
ATOM 1891 N N . SER A 1 220 ? 1.316 4.187 -10.272 1.00 91.31 220 SER A N 1
ATOM 1892 C CA . SER A 1 220 ? 1.207 5.190 -9.207 1.00 91.31 220 SER A CA 1
ATOM 1893 C C . SER A 1 220 ? -0.233 5.344 -8.709 1.00 91.31 220 SER A C 1
ATOM 1895 O O . SER A 1 220 ? -0.448 5.434 -7.505 1.00 91.31 220 SER A O 1
ATOM 1897 N N . GLU A 1 221 ? -1.223 5.305 -9.603 1.00 94.69 221 GLU A N 1
ATOM 1898 C CA . GLU A 1 221 ? -2.647 5.323 -9.241 1.00 94.69 221 GLU A CA 1
ATOM 1899 C C . GLU A 1 221 ? -3.051 4.081 -8.438 1.00 94.69 221 GLU A C 1
ATOM 1901 O O . GLU A 1 221 ? -3.741 4.200 -7.428 1.00 94.69 221 GLU A O 1
ATOM 1906 N N . VAL A 1 222 ? -2.589 2.892 -8.842 1.00 95.56 222 VAL A N 1
ATOM 1907 C CA . VAL A 1 222 ? -2.863 1.634 -8.128 1.00 95.56 222 VAL A CA 1
ATOM 1908 C C . VAL A 1 222 ? -2.284 1.665 -6.714 1.00 95.56 222 VAL A C 1
ATOM 1910 O O . VAL A 1 222 ? -2.975 1.298 -5.761 1.00 95.56 222 VAL A O 1
ATOM 1913 N N . LEU A 1 223 ? -1.038 2.117 -6.563 1.00 92.62 223 LEU A N 1
ATOM 1914 C CA . LEU A 1 223 ? -0.373 2.215 -5.263 1.00 92.62 223 LEU A CA 1
ATOM 1915 C C . LEU A 1 223 ? -1.057 3.247 -4.359 1.00 92.62 223 LEU A C 1
ATOM 1917 O O . LEU A 1 223 ? -1.435 2.914 -3.236 1.00 92.62 223 LEU A O 1
ATOM 1921 N N . ALA A 1 224 ? -1.320 4.450 -4.876 1.00 94.25 224 ALA A N 1
ATOM 1922 C CA . ALA A 1 224 ? -2.020 5.499 -4.140 1.00 94.25 224 ALA A CA 1
ATOM 1923 C C . ALA A 1 224 ? -3.441 5.068 -3.740 1.00 94.25 224 ALA A C 1
ATOM 1925 O O . ALA A 1 224 ? -3.851 5.250 -2.593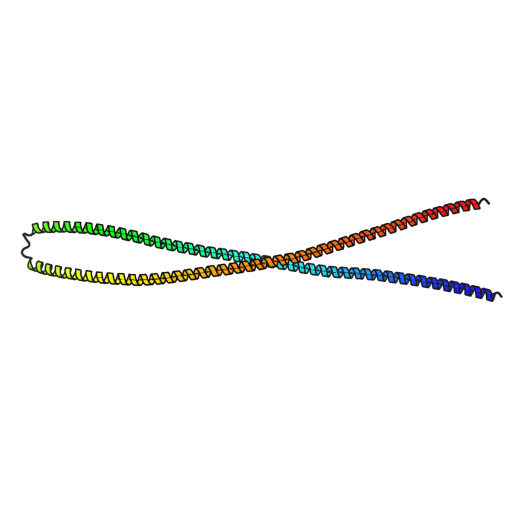 1.00 94.25 224 ALA A O 1
ATOM 1926 N N . GLY A 1 225 ? -4.181 4.433 -4.654 1.00 95.81 225 GLY A N 1
ATOM 1927 C CA . GLY A 1 225 ? -5.515 3.906 -4.379 1.00 95.81 225 GLY A CA 1
ATOM 1928 C C . GLY A 1 225 ? -5.493 2.836 -3.289 1.00 95.81 225 GLY A C 1
ATOM 1929 O O . GLY A 1 225 ? -6.322 2.852 -2.378 1.00 95.81 225 GLY A O 1
ATOM 1930 N N . ARG A 1 226 ? -4.509 1.931 -3.320 1.00 94.94 226 ARG A N 1
ATOM 1931 C CA . ARG A 1 226 ? -4.355 0.914 -2.278 1.00 94.94 226 ARG A CA 1
ATOM 1932 C C . ARG A 1 226 ? -3.958 1.522 -0.930 1.00 94.94 226 ARG A C 1
ATOM 1934 O O . ARG A 1 226 ? -4.487 1.097 0.098 1.00 94.94 226 ARG A O 1
ATOM 1941 N N . GLN A 1 227 ? -3.068 2.509 -0.926 1.00 94.06 227 GLN A N 1
ATOM 1942 C CA . GLN A 1 227 ? -2.676 3.231 0.281 1.00 94.06 227 GLN A CA 1
ATOM 1943 C C . GLN A 1 227 ? -3.884 3.930 0.915 1.00 94.06 227 GLN A C 1
ATOM 1945 O O . GLN A 1 227 ? -4.099 3.799 2.121 1.00 94.06 227 GLN A O 1
ATOM 1950 N N . HIS A 1 228 ? -4.718 4.580 0.099 1.00 96.62 228 HIS A N 1
ATOM 1951 C CA . HIS A 1 228 ? -5.948 5.219 0.554 1.00 96.62 228 HIS A CA 1
ATOM 1952 C C . HIS A 1 228 ? -6.922 4.212 1.179 1.00 96.62 228 HIS A C 1
ATOM 1954 O O . HIS A 1 228 ? -7.367 4.414 2.303 1.00 96.62 228 HIS A O 1
ATOM 1960 N N . GLN A 1 229 ? -7.156 3.064 0.532 1.00 95.88 229 GLN A N 1
ATOM 1961 C CA . GLN A 1 229 ? -8.005 1.999 1.091 1.00 95.88 229 GLN A CA 1
ATOM 1962 C C . GLN A 1 229 ? -7.527 1.510 2.464 1.00 95.88 229 GLN A C 1
ATOM 1964 O O . GLN A 1 229 ? -8.335 1.181 3.333 1.00 95.88 229 GLN A O 1
ATOM 1969 N N . ILE A 1 230 ? -6.211 1.406 2.669 1.00 94.88 230 ILE A N 1
ATOM 1970 C CA . ILE A 1 230 ? -5.670 0.986 3.965 1.00 94.88 230 ILE A CA 1
ATOM 1971 C C . ILE A 1 230 ? -5.831 2.099 5.000 1.00 94.88 230 ILE A C 1
ATOM 1973 O O . ILE A 1 230 ? -6.188 1.808 6.140 1.00 94.88 230 ILE A O 1
ATOM 1977 N N . GLN A 1 231 ? -5.618 3.359 4.617 1.00 95.00 231 GLN A N 1
ATOM 1978 C CA . GLN A 1 231 ? -5.854 4.511 5.491 1.00 95.00 231 GLN A CA 1
ATOM 1979 C C . GLN A 1 231 ? -7.322 4.597 5.926 1.00 95.00 231 GLN A C 1
ATOM 1981 O O . GLN A 1 231 ? -7.587 4.684 7.123 1.00 95.00 231 GLN A O 1
ATOM 1986 N N . GLU A 1 232 ? -8.272 4.464 5.001 1.00 97.19 232 GLU A N 1
ATOM 1987 C CA . GLU A 1 232 ? -9.706 4.427 5.312 1.00 97.19 232 GLU A CA 1
ATOM 1988 C C . GLU A 1 232 ? -10.039 3.299 6.297 1.00 97.19 232 GLU A C 1
ATOM 1990 O O . GLU A 1 232 ? -10.706 3.520 7.310 1.00 97.19 232 GLU A O 1
ATOM 1995 N N . LYS A 1 233 ? -9.523 2.085 6.060 1.00 96.69 233 LYS A N 1
ATOM 1996 C CA . LYS A 1 233 ? -9.716 0.953 6.982 1.00 96.69 233 LYS A CA 1
ATOM 1997 C C . LYS A 1 233 ? -9.104 1.206 8.357 1.00 96.69 233 LYS A C 1
ATOM 1999 O O . LYS A 1 233 ? -9.703 0.828 9.362 1.00 96.69 233 LYS A O 1
ATOM 2004 N N . MET A 1 234 ? -7.943 1.854 8.416 1.00 94.56 234 MET A N 1
ATOM 2005 C CA . MET A 1 234 ? -7.300 2.245 9.672 1.00 94.56 234 MET A CA 1
ATOM 2006 C C . MET A 1 234 ? -8.141 3.269 10.434 1.00 94.56 234 MET A C 1
ATOM 2008 O O . MET A 1 234 ? -8.291 3.153 11.648 1.00 94.56 234 MET A O 1
ATOM 2012 N N . GLU A 1 235 ? -8.716 4.254 9.747 1.00 96.50 235 GLU A N 1
ATOM 2013 C CA . GLU A 1 235 ? -9.607 5.237 10.364 1.00 96.50 235 GLU A CA 1
ATOM 2014 C C . GLU A 1 235 ? -10.892 4.606 10.891 1.00 96.50 235 GLU A C 1
ATOM 2016 O O . GLU A 1 235 ? -11.282 4.879 12.026 1.00 96.50 235 GLU A O 1
ATOM 2021 N N . LEU A 1 236 ? -11.529 3.736 10.106 1.00 96.81 236 LEU A N 1
ATOM 2022 C CA . LEU A 1 236 ? -12.717 3.002 10.539 1.00 96.81 236 LEU A CA 1
ATOM 2023 C C . LEU A 1 236 ? -12.413 2.129 11.758 1.00 96.81 236 LEU A C 1
ATOM 2025 O O . LEU A 1 236 ? -13.164 2.154 12.732 1.00 96.81 236 LEU A O 1
ATOM 2029 N N . ASN A 1 237 ? -11.282 1.419 11.750 1.00 96.44 237 ASN A N 1
ATOM 2030 C CA . ASN A 1 237 ? -10.858 0.609 12.886 1.00 96.44 237 ASN A CA 1
ATOM 2031 C C . ASN A 1 237 ? -10.594 1.480 14.129 1.00 96.44 237 ASN A C 1
ATOM 2033 O O . ASN A 1 237 ? -11.066 1.146 15.212 1.00 96.44 237 ASN A O 1
ATOM 2037 N N . ARG A 1 238 ? -9.948 2.646 13.982 1.00 95.50 238 ARG A N 1
ATOM 2038 C CA . ARG A 1 238 ? -9.760 3.612 15.083 1.00 95.50 238 ARG A CA 1
ATOM 2039 C C . ARG A 1 238 ? -11.085 4.112 15.657 1.00 95.50 238 ARG A C 1
ATOM 2041 O O . ARG A 1 238 ? -11.217 4.191 16.876 1.00 95.50 238 ARG A O 1
ATOM 2048 N N . ARG A 1 239 ? -12.063 4.440 14.806 1.00 97.06 239 ARG A N 1
ATOM 2049 C CA . ARG A 1 239 ? -13.404 4.865 15.250 1.00 97.06 239 ARG A CA 1
ATOM 2050 C C . ARG A 1 239 ? -14.102 3.743 16.019 1.00 97.06 239 ARG A C 1
ATOM 2052 O O . ARG A 1 239 ? -14.553 3.978 17.134 1.00 97.06 239 ARG A O 1
ATOM 2059 N N . ALA A 1 240 ? -14.076 2.521 15.490 1.00 95.38 240 ALA A N 1
ATOM 2060 C CA . ALA A 1 240 ? -14.643 1.348 16.155 1.00 95.38 240 ALA A CA 1
ATOM 2061 C C . ALA A 1 240 ? -13.967 1.048 17.506 1.00 95.38 240 ALA A C 1
ATOM 2063 O O . ALA A 1 240 ? -14.642 0.720 18.481 1.00 95.38 240 ALA A O 1
ATOM 2064 N N . GLN A 1 241 ? -12.640 1.202 17.601 1.00 93.50 241 GLN A N 1
ATOM 2065 C CA . GLN A 1 241 ? -11.921 1.085 18.872 1.00 93.50 241 GLN A CA 1
ATOM 2066 C C . GLN A 1 241 ? -12.369 2.162 19.869 1.00 93.50 241 GLN A C 1
ATOM 2068 O O . GLN A 1 241 ? -12.640 1.843 21.023 1.00 93.50 241 GLN A O 1
ATOM 2073 N N . ALA A 1 242 ? -12.488 3.420 19.434 1.00 95.75 242 ALA A N 1
ATOM 2074 C CA . ALA A 1 242 ? -12.924 4.519 20.292 1.00 95.75 242 ALA A CA 1
ATOM 2075 C C . ALA A 1 242 ? -14.363 4.327 20.802 1.00 95.75 242 ALA A C 1
ATOM 2077 O O . ALA A 1 242 ? -14.640 4.585 21.970 1.00 95.75 242 ALA A O 1
ATOM 2078 N N . GLU A 1 243 ? -15.272 3.852 19.952 1.00 95.81 243 GLU A N 1
ATOM 2079 C CA . GLU A 1 243 ? -16.648 3.520 20.339 1.00 95.81 243 GLU A CA 1
ATOM 2080 C C . GLU A 1 243 ? -16.692 2.352 21.330 1.00 95.81 243 GLU A C 1
ATOM 2082 O O . GLU A 1 243 ? -17.380 2.437 22.345 1.00 95.81 243 GLU A O 1
ATOM 2087 N N . SER A 1 244 ? -15.900 1.300 21.094 1.00 93.69 244 SER A N 1
ATOM 2088 C CA . SER A 1 244 ? -15.792 0.162 22.015 1.00 93.69 244 SER A CA 1
ATOM 2089 C C . SER A 1 244 ? -15.246 0.580 23.386 1.00 93.69 244 SER A C 1
ATOM 2091 O O . SER A 1 244 ? -15.756 0.119 24.406 1.00 93.69 244 SER A O 1
ATOM 2093 N N . ILE A 1 245 ? -14.266 1.491 23.428 1.00 94.69 245 ILE A N 1
ATOM 2094 C CA . ILE A 1 245 ? -13.733 2.048 24.680 1.00 94.69 245 ILE A CA 1
ATOM 2095 C C . ILE A 1 245 ? -14.812 2.842 25.418 1.00 94.69 245 ILE A C 1
ATOM 2097 O O . ILE A 1 245 ? -15.058 2.562 26.587 1.00 94.69 245 ILE A O 1
ATOM 2101 N N . LYS A 1 246 ? -15.506 3.765 24.740 1.00 95.69 246 LYS A N 1
ATOM 2102 C CA . LYS A 1 246 ? -16.587 4.558 25.353 1.00 95.69 246 LYS A CA 1
ATOM 2103 C C . LYS A 1 246 ? -17.680 3.673 25.946 1.00 95.69 246 LYS A C 1
ATOM 2105 O O . LYS A 1 246 ? -18.132 3.917 27.058 1.00 95.69 246 LYS A O 1
ATOM 2110 N N . TYR A 1 247 ? -18.082 2.640 25.213 1.00 93.19 247 TYR A N 1
ATOM 2111 C CA . TYR A 1 247 ? -19.103 1.707 25.672 1.00 93.19 247 TYR A CA 1
ATOM 2112 C C . TYR A 1 247 ? -18.633 0.874 26.872 1.00 93.19 247 TYR A C 1
ATOM 2114 O O . TYR A 1 247 ? -19.353 0.717 27.854 1.00 93.19 247 TYR A O 1
ATOM 2122 N N . ARG A 1 248 ? -17.385 0.389 26.839 1.00 94.62 248 ARG A N 1
ATOM 2123 C CA . ARG A 1 248 ? -16.765 -0.303 27.977 1.00 94.62 248 ARG A CA 1
ATOM 2124 C C . ARG A 1 248 ? -16.713 0.591 29.218 1.00 94.62 248 ARG A C 1
ATOM 2126 O O . ARG A 1 248 ? -16.993 0.115 30.311 1.00 94.62 248 ARG A O 1
ATOM 2133 N N . GLU A 1 249 ? -16.341 1.857 29.063 1.00 95.12 249 GLU A N 1
ATOM 2134 C CA . GLU A 1 249 ? -16.299 2.824 30.165 1.00 95.12 249 GLU A CA 1
ATOM 2135 C C . GLU A 1 249 ? -17.687 3.072 30.765 1.00 95.12 249 GLU A C 1
ATOM 2137 O O . GLU A 1 249 ? -17.797 3.205 31.979 1.00 95.12 249 GLU A O 1
ATOM 2142 N N . GLN A 1 250 ? -18.743 3.103 29.946 1.00 94.88 250 GLN A N 1
ATOM 2143 C CA . GLN A 1 250 ? -20.127 3.212 30.425 1.00 94.88 250 GLN A CA 1
ATOM 2144 C C . GLN A 1 250 ? -20.523 1.997 31.271 1.00 94.88 250 GLN A C 1
ATOM 2146 O O . GLN A 1 250 ? -20.943 2.173 32.410 1.00 94.88 250 GLN A O 1
ATOM 2151 N N . LEU A 1 251 ? -20.282 0.781 30.771 1.00 92.88 251 LEU A N 1
ATOM 2152 C CA . LEU A 1 251 ? -20.546 -0.458 31.513 1.00 92.88 251 LEU A CA 1
ATOM 2153 C C . LEU A 1 251 ? -19.779 -0.524 32.842 1.00 92.88 251 LEU A C 1
ATOM 2155 O O . LEU A 1 251 ? -20.317 -0.971 33.850 1.00 92.88 251 LEU A O 1
ATOM 2159 N N . ILE A 1 252 ? -18.519 -0.079 32.863 1.00 94.25 252 ILE A N 1
ATOM 2160 C CA . ILE A 1 252 ? -17.720 -0.048 34.096 1.00 94.25 252 ILE A CA 1
ATOM 2161 C C . ILE A 1 252 ? -18.309 0.943 35.103 1.00 94.25 252 ILE A C 1
ATOM 2163 O O . ILE A 1 252 ? -18.434 0.586 36.270 1.00 94.25 252 ILE A O 1
ATOM 2167 N N . LYS A 1 253 ? -18.723 2.137 34.662 1.00 95.44 253 LYS A N 1
ATOM 2168 C CA . LYS A 1 253 ? -19.366 3.128 35.540 1.00 95.44 253 LYS A CA 1
ATOM 2169 C C . LYS A 1 253 ? -20.664 2.601 36.141 1.00 95.44 253 LYS A C 1
ATOM 2171 O O . LYS A 1 253 ? -20.860 2.727 37.341 1.00 95.44 253 LYS A O 1
ATOM 2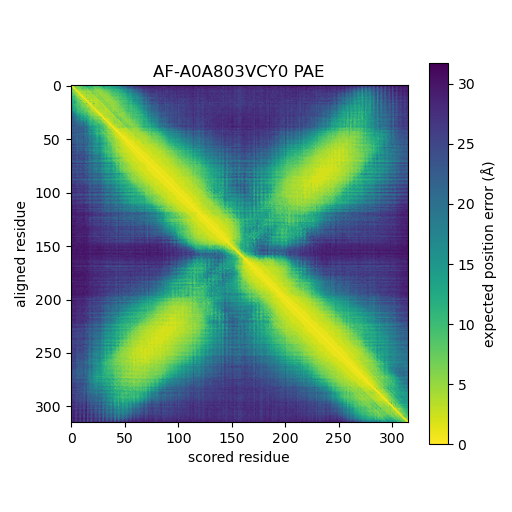176 N N . GLU A 1 254 ? -21.514 1.962 35.340 1.00 92.12 254 GLU A N 1
ATOM 2177 C CA . GLU A 1 254 ? -22.751 1.341 35.836 1.00 92.12 254 GLU A CA 1
ATOM 2178 C C . GLU A 1 254 ? -22.459 0.272 36.901 1.00 92.12 254 GLU A C 1
ATOM 2180 O O . GLU A 1 254 ? -23.108 0.236 37.946 1.00 92.12 254 GLU A O 1
ATOM 2185 N N . LEU A 1 255 ? -21.439 -0.565 36.679 1.00 91.62 255 LEU A N 1
ATOM 2186 C CA . LEU A 1 255 ? -21.003 -1.568 37.654 1.00 91.62 255 LEU A CA 1
ATOM 2187 C C . LEU A 1 255 ? -20.433 -0.945 38.936 1.00 91.62 255 LEU A C 1
ATOM 2189 O O . LEU A 1 255 ? -20.641 -1.486 40.022 1.00 91.62 255 LEU A O 1
ATOM 2193 N N . GLU A 1 256 ? -19.687 0.152 38.823 1.00 93.56 256 GLU A N 1
ATOM 2194 C CA . GLU A 1 256 ? -19.153 0.901 39.964 1.00 93.56 256 GLU A CA 1
ATOM 2195 C C . GLU A 1 256 ? -20.283 1.536 40.780 1.00 93.56 256 GLU A C 1
ATOM 2197 O O . GLU A 1 256 ? -20.321 1.346 41.993 1.00 93.56 256 GLU A O 1
ATOM 2202 N N . GLU A 1 257 ? -21.264 2.166 40.130 1.00 93.62 257 GLU A N 1
ATOM 2203 C CA . GLU A 1 257 ? -22.438 2.732 40.803 1.00 93.62 257 GLU A CA 1
ATOM 2204 C C . GLU A 1 257 ? -23.243 1.667 41.558 1.00 93.62 257 GLU A C 1
ATOM 2206 O O . GLU A 1 257 ? -23.651 1.893 42.697 1.00 93.62 257 GLU A O 1
ATOM 2211 N N . VAL A 1 258 ? -23.470 0.491 40.959 1.00 91.19 258 VAL A N 1
ATOM 2212 C CA . VAL A 1 258 ? -24.166 -0.611 41.646 1.00 91.19 258 VAL A CA 1
ATOM 2213 C C . VAL A 1 258 ? -23.348 -1.100 42.842 1.00 91.19 258 VAL A C 1
ATOM 2215 O O . VAL A 1 258 ? -23.901 -1.298 43.924 1.00 91.19 258 VAL A O 1
ATOM 2218 N N . LYS A 1 259 ? -22.025 -1.243 42.700 1.00 89.88 259 LYS A N 1
ATOM 2219 C CA . LYS A 1 259 ? -21.150 -1.619 43.821 1.00 89.88 259 LYS A CA 1
ATOM 2220 C C . LYS A 1 259 ? -21.203 -0.605 44.959 1.00 89.88 259 LYS A C 1
ATOM 2222 O O . LYS A 1 259 ? -21.330 -1.017 46.107 1.00 89.88 259 LYS A O 1
ATOM 2227 N N . GLU A 1 260 ? -21.149 0.689 44.661 1.00 93.38 260 GLU A N 1
ATOM 2228 C CA . GLU A 1 260 ? -21.256 1.741 45.675 1.00 93.38 260 GLU A CA 1
ATOM 2229 C C . GLU A 1 260 ? -22.615 1.706 46.379 1.00 93.38 260 GLU A C 1
ATOM 2231 O O . GLU A 1 260 ? -22.660 1.718 47.606 1.00 93.38 260 GLU A O 1
ATOM 2236 N N . ARG A 1 261 ? -23.723 1.581 45.635 1.00 89.94 261 ARG A N 1
ATOM 2237 C CA . ARG A 1 261 ? -25.072 1.477 46.221 1.00 89.94 261 ARG A CA 1
ATOM 2238 C C . ARG A 1 261 ? -25.198 0.267 47.145 1.00 89.94 261 ARG A C 1
ATOM 2240 O O . ARG A 1 261 ? -25.616 0.424 48.285 1.00 89.94 261 ARG A O 1
ATOM 2247 N N . THR A 1 262 ? -24.746 -0.906 46.699 1.00 87.88 262 THR A N 1
ATOM 2248 C CA . THR A 1 262 ? -24.769 -2.122 47.534 1.00 87.88 262 THR A CA 1
ATOM 2249 C C . THR A 1 262 ? -23.865 -2.014 48.766 1.00 87.88 262 THR A C 1
ATOM 2251 O O . THR A 1 262 ? -24.161 -2.618 49.794 1.00 87.88 262 THR A 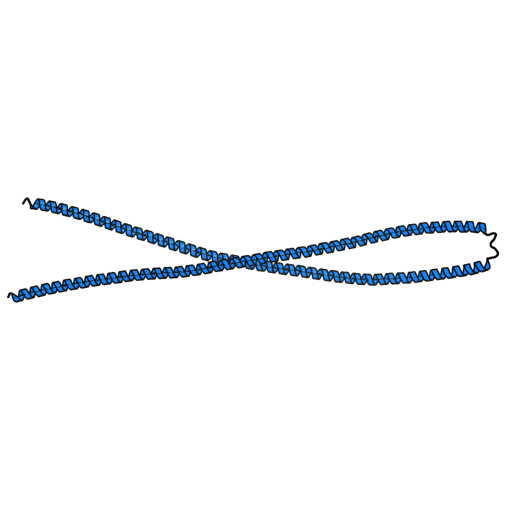O 1
ATOM 2254 N N . HIS A 1 263 ? -22.765 -1.256 48.696 1.00 89.81 263 HIS A N 1
ATOM 2255 C CA . HIS A 1 263 ? -21.922 -0.976 49.859 1.00 89.81 263 HIS A CA 1
ATOM 2256 C C . HIS A 1 263 ? -22.645 -0.078 50.868 1.00 89.81 263 HIS A C 1
ATOM 2258 O O . HIS A 1 263 ? -22.692 -0.410 52.049 1.00 89.81 263 HIS A O 1
ATOM 2264 N N . TRP A 1 264 ? -23.255 1.016 50.400 1.00 91.38 264 TRP A N 1
ATOM 2265 C CA . TRP A 1 264 ? -24.028 1.931 51.244 1.00 91.38 264 TRP A CA 1
ATOM 2266 C C . TRP A 1 264 ? -25.219 1.250 51.919 1.00 91.38 264 TRP A C 1
ATOM 2268 O O . TRP A 1 264 ? -25.446 1.459 53.108 1.00 91.38 264 TRP A O 1
ATOM 2278 N N . GLU A 1 265 ? -25.964 0.418 51.189 1.00 87.62 265 GLU A N 1
ATOM 2279 C CA . GLU A 1 265 ? -27.086 -0.351 51.740 1.00 87.62 265 GLU A CA 1
ATOM 2280 C C . GLU A 1 265 ? -26.626 -1.287 52.864 1.00 87.62 265 GLU A C 1
ATOM 2282 O O . GLU A 1 265 ? -27.234 -1.306 53.932 1.00 87.62 265 GLU A O 1
ATOM 2287 N N . LYS A 1 266 ? -25.501 -1.989 52.672 1.00 88.50 266 LYS A N 1
ATOM 2288 C CA . LYS A 1 266 ? -24.916 -2.857 53.705 1.00 88.50 266 LYS A CA 1
ATOM 2289 C C . LYS A 1 266 ? -24.444 -2.080 54.927 1.00 88.50 266 LYS A C 1
ATOM 2291 O O . LYS A 1 266 ? -24.702 -2.512 56.045 1.00 88.50 266 LYS A O 1
ATOM 2296 N N . GLU A 1 267 ? -23.777 -0.942 54.740 1.00 91.25 267 GLU A N 1
ATOM 2297 C CA . GLU A 1 267 ? -23.359 -0.094 55.864 1.00 91.25 267 GLU A CA 1
ATOM 2298 C C . GLU A 1 267 ? -24.562 0.430 56.658 1.00 91.25 267 GLU A C 1
ATOM 2300 O O . GLU A 1 267 ? -24.535 0.406 57.889 1.00 91.25 267 GLU A O 1
ATOM 2305 N N . GLN A 1 268 ? -25.638 0.838 55.978 1.00 89.56 268 GLN A N 1
ATOM 2306 C CA . GLN A 1 268 ? -26.878 1.267 56.628 1.00 89.56 268 GLN A CA 1
ATOM 2307 C C . GLN A 1 268 ? -27.571 0.121 57.374 1.00 89.56 268 GLN A C 1
ATOM 2309 O O . GLN A 1 268 ? -28.001 0.309 58.513 1.00 89.56 268 GLN A O 1
ATOM 2314 N N . GLU A 1 269 ? -27.653 -1.073 56.782 1.00 86.31 269 GLU A N 1
ATOM 2315 C CA . GLU A 1 269 ? -28.189 -2.252 57.469 1.00 86.31 269 GLU A CA 1
ATOM 2316 C C . GLU A 1 269 ? -27.341 -2.616 58.698 1.00 86.31 269 GLU A C 1
ATOM 2318 O O . GLU A 1 269 ? -27.892 -2.884 59.767 1.00 86.31 269 GLU A O 1
ATOM 2323 N N . GLU A 1 270 ? -26.010 -2.562 58.605 1.00 90.19 270 GLU A N 1
ATOM 2324 C CA . GLU A 1 270 ? -25.124 -2.780 59.752 1.00 90.19 270 GLU A CA 1
ATOM 2325 C C . GLU A 1 270 ? -25.304 -1.719 60.845 1.00 90.19 270 GLU A C 1
ATOM 2327 O O . GLU A 1 270 ? -25.304 -2.054 62.032 1.00 90.19 270 GLU A O 1
ATOM 2332 N N . GLU A 1 271 ? -25.462 -0.444 60.489 1.00 91.00 271 GLU A N 1
ATOM 2333 C CA . GLU A 1 271 ? -25.742 0.630 61.447 1.00 91.00 271 GLU A CA 1
ATOM 2334 C C . GLU A 1 271 ? -27.081 0.425 62.156 1.00 91.00 271 GLU A C 1
ATOM 2336 O O . GLU A 1 271 ? -27.134 0.529 63.385 1.00 91.00 271 GLU A O 1
ATOM 2341 N N . GLN A 1 272 ? -28.134 0.062 61.420 1.00 87.81 272 GLN A N 1
ATOM 2342 C CA . GLN A 1 272 ? -29.445 -0.264 61.986 1.00 87.81 272 GLN A CA 1
ATOM 2343 C C . GLN A 1 272 ? -29.370 -1.483 62.910 1.00 87.81 272 GLN A C 1
ATOM 2345 O O . GLN A 1 272 ? -29.897 -1.447 64.022 1.00 87.81 272 GLN A O 1
ATOM 2350 N N . GLN A 1 273 ? -28.649 -2.536 62.514 1.00 87.06 273 GLN A N 1
ATOM 2351 C CA . GLN A 1 273 ? -28.417 -3.706 63.365 1.00 87.06 273 GLN A CA 1
ATOM 2352 C C . GLN A 1 273 ? -27.636 -3.345 64.635 1.00 87.06 273 GLN A C 1
ATOM 2354 O O . GLN A 1 273 ? -27.956 -3.833 65.722 1.00 87.06 273 GLN A O 1
ATOM 2359 N N . ARG A 1 274 ? -26.615 -2.483 64.533 1.00 89.56 274 ARG A N 1
ATOM 2360 C CA . ARG A 1 274 ? -25.858 -1.985 65.693 1.00 89.56 274 ARG A CA 1
ATOM 2361 C C . ARG A 1 274 ? -26.737 -1.127 66.604 1.00 89.56 274 ARG A C 1
ATOM 2363 O O . ARG A 1 274 ? -26.625 -1.268 67.819 1.00 89.56 274 ARG A O 1
ATOM 2370 N N . ALA A 1 275 ? -27.594 -0.268 66.050 1.00 89.56 275 ALA A N 1
ATOM 2371 C CA . ALA A 1 275 ? -28.535 0.558 66.804 1.00 89.56 275 ALA A CA 1
ATOM 2372 C C . ALA A 1 275 ? -29.568 -0.306 67.544 1.00 89.56 275 ALA A C 1
ATOM 2374 O O . ALA A 1 275 ? -29.655 -0.223 68.766 1.00 89.56 275 ALA A O 1
ATOM 2375 N N . CYS A 1 276 ? -30.228 -1.229 66.842 1.00 84.94 276 CYS A N 1
ATOM 2376 C CA . CYS A 1 276 ? -31.179 -2.176 67.427 1.00 84.94 276 CYS A CA 1
ATOM 2377 C C . CYS A 1 276 ? -30.524 -3.042 68.519 1.00 84.94 276 CYS A C 1
ATOM 2379 O O . CYS A 1 276 ? -31.086 -3.230 69.595 1.00 84.94 276 CYS A O 1
ATOM 2381 N N . ARG A 1 277 ? -29.282 -3.504 68.307 1.00 88.69 277 ARG A N 1
ATOM 2382 C CA . ARG A 1 277 ? -28.521 -4.240 69.331 1.00 88.69 277 ARG A CA 1
ATOM 2383 C C . ARG A 1 277 ? -28.245 -3.391 70.575 1.00 88.69 277 ARG A C 1
ATOM 2385 O O . ARG A 1 277 ? -28.315 -3.922 71.679 1.00 88.69 277 ARG A O 1
ATOM 2392 N N . ARG A 1 278 ? -27.919 -2.103 70.417 1.00 88.56 278 ARG A N 1
ATOM 2393 C CA . ARG A 1 278 ? -27.718 -1.177 71.547 1.00 88.56 278 ARG A CA 1
ATOM 2394 C C . ARG A 1 278 ? -29.018 -0.916 72.297 1.00 88.56 278 ARG A C 1
ATOM 2396 O O . ARG A 1 278 ? -28.988 -0.890 73.519 1.00 88.56 278 ARG A O 1
ATOM 2403 N N . GLU A 1 279 ? -30.135 -0.766 71.593 1.00 85.31 279 GLU A N 1
ATOM 2404 C CA . GLU A 1 279 ? -31.460 -0.612 72.203 1.00 85.31 279 GLU A CA 1
ATOM 2405 C C . GLU A 1 279 ? -31.867 -1.861 72.989 1.00 85.31 279 GLU A C 1
ATOM 2407 O O . GLU A 1 279 ? -32.265 -1.743 74.143 1.00 85.31 279 GLU A O 1
ATOM 2412 N N . LEU A 1 280 ? -31.678 -3.061 72.428 1.00 82.94 280 LEU A N 1
ATOM 2413 C CA . LEU A 1 280 ? -31.908 -4.317 73.151 1.00 82.94 280 LEU A CA 1
ATOM 2414 C C . LEU A 1 280 ? -31.001 -4.452 74.381 1.00 82.94 280 LEU A C 1
ATOM 2416 O O . LEU A 1 280 ? -31.449 -4.905 75.430 1.00 82.94 280 LEU A O 1
ATOM 2420 N N . GLN A 1 281 ? -29.727 -4.062 74.268 1.00 84.94 281 GLN A N 1
ATOM 2421 C CA . GLN A 1 281 ? -28.810 -4.041 75.411 1.00 84.94 281 GLN A CA 1
ATOM 2422 C C . GLN A 1 281 ? -29.264 -3.041 76.477 1.00 84.94 281 GLN A C 1
ATOM 2424 O O . GLN A 1 281 ? -29.238 -3.386 77.654 1.00 84.94 281 GLN A O 1
ATOM 2429 N N . ALA A 1 282 ? -29.718 -1.848 76.081 1.00 82.88 282 ALA A N 1
ATOM 2430 C CA . ALA A 1 282 ? -30.249 -0.839 76.991 1.00 82.88 282 ALA A CA 1
ATOM 2431 C C . ALA A 1 282 ? -31.505 -1.348 77.714 1.00 82.88 282 ALA A C 1
ATOM 2433 O O . ALA A 1 282 ? -31.550 -1.296 78.939 1.00 82.88 282 ALA A O 1
ATOM 2434 N N . GLN A 1 283 ? -32.458 -1.945 76.990 1.00 82.25 283 GLN A N 1
ATOM 2435 C CA . GLN A 1 283 ? -33.646 -2.576 77.577 1.00 82.25 283 GLN A CA 1
ATOM 2436 C C . GLN A 1 283 ? -33.277 -3.712 78.537 1.00 82.25 283 GLN A C 1
ATOM 2438 O O . GLN A 1 283 ? -33.829 -3.789 79.629 1.00 82.25 283 GLN A O 1
ATOM 2443 N N . GLY A 1 284 ? -32.310 -4.561 78.173 1.00 79.25 284 GLY A N 1
ATOM 2444 C CA . GLY A 1 284 ? -31.808 -5.618 79.053 1.00 79.25 284 GLY A CA 1
ATOM 2445 C C . GLY A 1 284 ? -31.163 -5.067 80.326 1.00 79.25 284 GLY A C 1
ATOM 2446 O O . GLY A 1 284 ? -31.409 -5.584 81.413 1.00 79.25 284 GLY A O 1
ATOM 2447 N N . THR A 1 285 ? -30.388 -3.982 80.221 1.00 79.12 285 THR A N 1
ATOM 2448 C CA . THR A 1 285 ? -29.828 -3.311 81.401 1.00 79.12 285 THR A CA 1
ATOM 2449 C C . THR A 1 285 ? -30.902 -2.630 82.241 1.00 79.12 285 THR A C 1
ATOM 2451 O O . THR A 1 285 ? -30.864 -2.760 83.454 1.00 79.12 285 THR A O 1
ATOM 2454 N N . GLU A 1 286 ? -31.884 -1.956 81.640 1.00 74.94 286 GLU A N 1
ATOM 2455 C CA . GLU A 1 286 ? -33.005 -1.331 82.355 1.00 74.94 286 GLU A CA 1
ATOM 2456 C C . GLU A 1 286 ? -33.864 -2.365 83.087 1.00 74.94 286 GLU A C 1
ATOM 2458 O O . GLU A 1 286 ? -34.277 -2.123 84.218 1.00 74.94 286 GLU A O 1
ATOM 2463 N N . HIS A 1 287 ? -34.106 -3.525 82.474 1.00 69.62 287 HIS A N 1
ATOM 2464 C CA . HIS A 1 287 ? -34.828 -4.625 83.109 1.00 69.62 287 HIS A CA 1
ATOM 2465 C C . HIS A 1 287 ? -34.036 -5.202 84.290 1.00 69.62 287 HIS A C 1
ATOM 2467 O O . HIS A 1 287 ? -34.605 -5.424 85.353 1.00 69.62 287 HIS A O 1
ATOM 2473 N N . SER A 1 288 ? -32.716 -5.357 84.136 1.00 67.31 288 SER A N 1
ATOM 2474 C CA . SER A 1 288 ? -31.820 -5.770 85.224 1.00 67.31 288 SER A CA 1
ATOM 2475 C C . SER A 1 288 ? -31.782 -4.743 86.364 1.00 67.31 288 SER A C 1
ATOM 2477 O O . SER A 1 288 ? -31.786 -5.131 87.526 1.00 67.31 288 SER A O 1
ATOM 2479 N N . TRP A 1 289 ? -31.786 -3.441 86.054 1.00 64.44 289 TRP A N 1
ATOM 2480 C CA . TRP A 1 289 ? -31.861 -2.369 87.053 1.00 64.44 289 TRP A CA 1
ATOM 2481 C C . TRP A 1 289 ? -33.203 -2.361 87.792 1.00 64.44 289 TRP A C 1
ATOM 2483 O O . TRP A 1 289 ? -33.219 -2.179 89.006 1.00 64.44 289 TRP A O 1
ATOM 2493 N N . ARG A 1 290 ? -34.322 -2.595 87.091 1.00 67.12 290 ARG A N 1
ATOM 2494 C CA . ARG A 1 290 ? -35.650 -2.722 87.717 1.00 67.12 290 ARG A CA 1
ATOM 2495 C C . ARG A 1 290 ? -35.746 -3.949 88.614 1.00 67.12 290 ARG A C 1
ATOM 2497 O O . ARG A 1 290 ? -36.260 -3.831 89.716 1.00 67.12 290 ARG A O 1
ATOM 2504 N N . GLU A 1 291 ? -35.221 -5.093 88.183 1.00 69.00 291 GLU A N 1
ATOM 2505 C CA . GLU A 1 291 ? -35.156 -6.295 89.024 1.00 69.00 291 GLU A CA 1
ATOM 2506 C C . GLU A 1 291 ? -34.282 -6.074 90.266 1.00 69.00 291 GLU A C 1
ATOM 2508 O O . GLU A 1 291 ? -34.644 -6.515 91.355 1.00 69.00 291 GLU A O 1
ATOM 2513 N N . GLU A 1 292 ? -33.158 -5.364 90.146 1.00 67.88 292 GLU A N 1
ATOM 2514 C CA . GLU A 1 292 ? -32.323 -4.998 91.296 1.00 67.88 292 GLU A CA 1
ATOM 2515 C C . GLU A 1 292 ? -33.012 -3.996 92.238 1.00 67.88 292 GLU A C 1
ATOM 2517 O O . GLU A 1 292 ? -32.889 -4.137 93.456 1.00 67.88 292 GLU A O 1
ATOM 2522 N N . GLU A 1 293 ? -33.753 -3.011 91.719 1.00 69.50 293 GLU A N 1
ATOM 2523 C CA . GLU A 1 293 ? -34.561 -2.088 92.530 1.00 69.50 293 GLU A CA 1
ATOM 2524 C C . GLU A 1 293 ? -35.719 -2.802 93.234 1.00 69.50 293 GLU A C 1
ATOM 2526 O O . GLU A 1 293 ? -35.937 -2.577 94.423 1.00 69.50 293 GLU A O 1
ATOM 2531 N N . GLU A 1 294 ? -36.444 -3.683 92.544 1.00 68.19 294 GLU A N 1
ATOM 2532 C CA . GLU A 1 294 ? -37.530 -4.479 93.124 1.00 68.19 294 GLU A CA 1
ATOM 2533 C C . GLU A 1 294 ? -37.008 -5.450 94.183 1.00 68.19 294 GLU A C 1
ATOM 2535 O O . GLU A 1 294 ? -37.616 -5.586 95.245 1.00 68.19 294 GLU A O 1
ATOM 2540 N N . GLN A 1 295 ? -35.843 -6.066 93.960 1.00 64.94 295 GLN A N 1
ATOM 2541 C CA . GLN A 1 295 ? -35.190 -6.861 94.995 1.00 64.94 295 GLN A CA 1
ATOM 2542 C C . GLN A 1 295 ? -34.782 -5.997 96.189 1.00 64.94 295 GLN A C 1
ATOM 2544 O O . GLN A 1 295 ? -35.055 -6.382 97.322 1.00 64.94 295 GLN A O 1
ATOM 2549 N N . GLN A 1 296 ? -34.193 -4.818 95.984 1.00 62.72 296 GLN A N 1
ATOM 2550 C CA . GLN A 1 296 ? -33.854 -3.906 97.085 1.00 62.72 296 GLN A CA 1
ATOM 2551 C C . GLN A 1 296 ? -35.093 -3.420 97.855 1.00 62.72 296 GLN A C 1
ATOM 2553 O O . GLN A 1 296 ? -35.053 -3.326 99.082 1.00 62.72 296 GLN A O 1
ATOM 2558 N N . GLN A 1 297 ? -36.205 -3.157 97.166 1.00 58.22 297 GLN A N 1
ATOM 2559 C CA . GLN A 1 297 ? -37.478 -2.783 97.787 1.00 58.22 297 GLN A CA 1
ATOM 2560 C C . GLN A 1 297 ? -38.122 -3.958 98.535 1.00 58.22 297 GLN A C 1
ATOM 2562 O O . GLN A 1 297 ? -38.620 -3.760 99.641 1.00 58.22 297 GLN A O 1
ATOM 2567 N N . GLY A 1 298 ? -38.057 -5.177 97.995 1.00 63.16 298 GLY A N 1
ATOM 2568 C CA . GLY A 1 298 ? -38.503 -6.398 98.670 1.00 63.16 298 GLY A CA 1
ATOM 2569 C C . GLY A 1 298 ? -37.675 -6.715 99.918 1.00 63.16 298 GLY A C 1
ATOM 2570 O O . GLY A 1 298 ? -38.237 -7.016 100.968 1.00 63.16 298 GLY A O 1
ATOM 2571 N N . TRP A 1 299 ? -36.350 -6.548 99.854 1.00 53.59 299 TRP A N 1
ATOM 2572 C CA . TRP A 1 299 ? -35.468 -6.627 101.024 1.00 53.59 299 TRP A CA 1
ATOM 2573 C C . TRP A 1 299 ? -35.794 -5.547 102.065 1.00 53.59 299 TRP A C 1
ATOM 2575 O O . TRP A 1 299 ? -35.798 -5.835 103.258 1.00 53.59 299 TRP A O 1
ATOM 2585 N N . GLY A 1 300 ? -36.115 -4.324 101.633 1.00 62.84 300 GLY A N 1
ATOM 2586 C CA . GLY A 1 300 ? -36.549 -3.241 102.519 1.00 62.84 300 GLY A CA 1
ATOM 2587 C C . GLY A 1 300 ? -37.904 -3.493 103.193 1.00 62.84 300 GLY A C 1
ATOM 2588 O O . GLY A 1 300 ? -38.064 -3.146 104.359 1.00 62.84 300 GLY A O 1
ATOM 2589 N N . GLN A 1 301 ? -38.857 -4.121 102.497 1.00 56.91 301 GLN A N 1
ATOM 2590 C CA . GLN A 1 301 ? -40.176 -4.484 103.036 1.00 56.91 301 GLN A CA 1
ATOM 2591 C C . GLN A 1 301 ? -40.097 -5.654 104.023 1.00 56.91 301 GLN A C 1
ATOM 2593 O O . GLN A 1 301 ? -40.667 -5.558 105.104 1.00 56.91 301 GLN A O 1
ATOM 2598 N N . LEU A 1 302 ? -39.320 -6.698 103.714 1.00 55.94 302 LEU A N 1
ATOM 2599 C CA . LEU A 1 302 ? -39.063 -7.809 104.640 1.00 55.94 302 LEU A CA 1
ATOM 2600 C C . LEU A 1 302 ? -38.362 -7.333 105.921 1.00 55.94 302 LEU A C 1
ATOM 2602 O O . LEU A 1 302 ? -38.700 -7.772 107.015 1.00 55.94 302 LEU A O 1
ATOM 2606 N N . HIS A 1 303 ? -37.436 -6.378 105.799 1.00 51.41 303 HIS A N 1
ATOM 2607 C CA . HIS A 1 303 ? -36.764 -5.774 106.949 1.00 51.41 303 HIS A CA 1
ATOM 2608 C C . HIS A 1 303 ? -37.702 -4.868 107.779 1.00 51.41 303 HIS A C 1
ATOM 2610 O O . HIS A 1 303 ? -37.476 -4.684 108.976 1.00 51.41 303 HIS A O 1
ATOM 2616 N N . LEU A 1 304 ? -38.753 -4.297 107.176 1.00 53.53 304 LEU A N 1
ATOM 2617 C CA . LEU A 1 304 ? -39.786 -3.529 107.883 1.00 53.53 304 LEU A CA 1
ATOM 2618 C C . LEU A 1 304 ? -40.791 -4.455 108.593 1.00 53.53 304 LEU A C 1
ATOM 2620 O O . LEU A 1 304 ? -41.131 -4.206 109.745 1.00 53.53 304 LEU A O 1
ATOM 2624 N N . GLU A 1 305 ? -41.201 -5.550 107.946 1.00 54.44 305 GLU A N 1
ATOM 2625 C CA . GLU A 1 305 ? -42.066 -6.580 108.541 1.00 54.44 305 GLU A CA 1
ATOM 2626 C C . GLU A 1 305 ? -41.376 -7.326 109.695 1.00 54.44 305 GLU A C 1
ATOM 2628 O O . GLU A 1 305 ? -42.023 -7.623 110.697 1.00 54.44 305 GLU A O 1
ATOM 2633 N N . GLU A 1 306 ? -40.064 -7.582 109.622 1.00 54.84 306 GLU A N 1
ATOM 2634 C CA . GLU A 1 306 ? -39.298 -8.135 110.753 1.00 54.84 306 GLU A CA 1
ATOM 2635 C C . GLU A 1 306 ? -39.233 -7.172 111.950 1.00 54.84 306 GLU A C 1
ATOM 2637 O O . GLU A 1 306 ? -39.229 -7.621 113.098 1.00 54.84 306 GLU A O 1
ATOM 2642 N N . LEU A 1 307 ? -39.219 -5.855 111.714 1.00 53.31 307 LEU A N 1
ATOM 2643 C CA . LEU A 1 307 ? -39.274 -4.851 112.783 1.00 53.31 307 LEU A CA 1
ATOM 2644 C C . LEU A 1 307 ? -40.682 -4.755 113.396 1.00 53.31 307 LEU A C 1
ATOM 2646 O O . LEU A 1 307 ? -40.804 -4.699 114.618 1.00 53.31 307 LEU A O 1
ATOM 2650 N N . GLU A 1 308 ? -41.742 -4.823 112.587 1.00 52.09 308 GLU A N 1
ATOM 2651 C CA . GLU A 1 308 ? -43.130 -4.841 113.078 1.00 52.09 308 GLU A CA 1
ATOM 2652 C C . GLU A 1 308 ? -43.480 -6.143 113.827 1.00 52.09 308 GLU A C 1
ATOM 2654 O O . GLU A 1 308 ? -44.205 -6.109 114.824 1.00 52.09 308 GLU A O 1
ATOM 2659 N N . GLN A 1 309 ? -42.924 -7.291 113.422 1.00 51.88 309 GLN A N 1
ATOM 2660 C CA . GLN A 1 309 ? -43.070 -8.553 114.162 1.00 51.88 309 GLN A CA 1
ATOM 2661 C C . GLN A 1 309 ? -42.327 -8.532 115.506 1.00 51.88 309 GLN A C 1
ATOM 2663 O O . GLN A 1 309 ? -42.832 -9.076 116.488 1.00 51.88 309 GLN A O 1
ATOM 2668 N N . GLN A 1 310 ? -41.183 -7.844 115.596 1.00 51.31 310 GLN A N 1
ATOM 2669 C CA . GLN A 1 310 ? -40.484 -7.642 116.872 1.00 51.31 310 GLN A CA 1
ATOM 2670 C C . GLN A 1 310 ? -41.217 -6.677 117.819 1.00 51.31 310 GLN A C 1
ATOM 2672 O O . GLN A 1 310 ? -41.101 -6.825 119.037 1.00 51.31 310 GLN A O 1
ATOM 2677 N N . GLU A 1 311 ? -42.003 -5.729 117.300 1.00 50.34 311 GLU A N 1
ATOM 2678 C CA . GLU A 1 311 ? -42.835 -4.834 118.120 1.00 50.34 311 GLU A CA 1
ATOM 2679 C C . GLU A 1 311 ? -44.166 -5.479 118.556 1.00 50.34 311 GLU A C 1
ATOM 2681 O O . GLU A 1 311 ? -44.670 -5.173 119.638 1.00 50.34 311 GLU A O 1
ATOM 2686 N N . GLY A 1 312 ? -44.708 -6.429 117.784 1.00 49.09 312 GLY A N 1
ATOM 2687 C CA . GLY A 1 312 ? -45.917 -7.188 118.138 1.00 49.09 312 GLY A CA 1
ATOM 2688 C C . GLY A 1 312 ? -45.728 -8.248 119.235 1.00 49.09 312 GLY A C 1
ATOM 2689 O O . GLY A 1 312 ? -46.690 -8.592 119.918 1.00 49.09 312 GLY A O 1
ATOM 2690 N N . GLU A 1 313 ? -44.506 -8.743 119.448 1.00 46.28 313 GLU A N 1
ATOM 2691 C CA . GLU A 1 313 ? -44.190 -9.727 120.499 1.00 46.28 313 GLU A CA 1
ATOM 2692 C C . GLU A 1 313 ? -43.850 -9.096 121.869 1.00 46.28 313 GLU A C 1
ATOM 2694 O O . GLU A 1 313 ? -43.584 -9.820 122.831 1.00 46.28 313 GLU A O 1
ATOM 2699 N N . GLN A 1 314 ? -43.888 -7.760 121.997 1.00 46.91 314 GLN A N 1
ATOM 2700 C CA . GLN A 1 314 ? -43.629 -7.040 123.260 1.00 46.91 314 GLN A CA 1
ATOM 2701 C C . GLN A 1 314 ? -44.830 -6.264 123.842 1.00 46.91 314 GLN A C 1
ATOM 2703 O O . GLN A 1 314 ? -44.654 -5.537 124.824 1.00 46.91 314 GLN A O 1
ATOM 2708 N N . GLY A 1 315 ? -46.041 -6.424 123.298 1.00 44.69 315 GLY A N 1
ATOM 2709 C CA . GLY A 1 315 ? -47.294 -5.911 123.886 1.00 44.69 315 GLY A CA 1
ATOM 2710 C C . GLY A 1 315 ? -48.070 -6.990 124.627 1.00 44.69 315 GLY A C 1
ATOM 2711 O O . GLY A 1 315 ? -48.622 -6.678 125.710 1.00 44.69 315 GLY A O 1
#

Solvent-accessible surface area (backbone atoms only — not comparable to full-atom values): 16698 Å² total; per-residue (Å²): 120,70,68,66,52,52,52,54,48,50,52,51,48,52,50,48,51,49,50,54,48,51,51,50,52,51,50,52,53,51,50,50,50,51,51,51,52,53,52,49,52,52,55,50,51,51,49,52,52,51,51,50,52,52,50,52,49,52,52,52,53,51,51,51,51,53,53,51,50,51,53,52,50,50,56,50,51,54,50,50,50,52,52,50,54,51,49,52,50,52,52,52,53,49,52,49,53,53,50,52,50,52,52,51,52,51,53,49,52,53,50,52,51,52,52,52,53,50,52,54,51,52,53,51,52,51,53,54,50,50,54,52,49,54,54,52,50,53,52,51,50,54,54,49,57,52,48,53,56,58,50,62,75,63,58,92,78,59,91,84,54,57,68,68,50,48,55,52,51,50,53,50,51,56,51,51,54,51,52,50,54,50,51,52,51,51,50,54,52,50,51,52,54,52,52,53,52,47,56,54,48,53,55,51,52,52,50,49,51,52,49,50,53,52,51,52,51,52,53,50,50,53,52,52,52,51,52,48,56,48,50,53,52,49,50,52,47,50,51,53,51,52,51,52,50,54,52,50,52,50,55,50,50,54,54,48,52,51,52,51,51,57,48,53,52,49,52,50,52,50,50,50,51,52,50,53,51,50,52,54,49,50,52,53,49,52,50,52,51,49,52,51,50,50,49,51,50,50,54,52,48,54,56,48,52,55,52,51,54,60,58,64,77,74,116

Secondary structure (DSSP, 8-state):
-HHHHHHHHHHHHHHHHHHHHHHHHHHHHHHHHHHHHHHHHHHHHHHHHHHHHHHHHHHHHHHHHHHHHHHHHHHHHHHHHHHHHHHHHHHHHHHHHHHHHHHHHHHHHHHHHHHHHHHHHHHHHHHHHHHHHHHHHHHHHHHHHHHHHHHHTTGGG-TTSHHHHHHHHHHHHHHHHHHHHHHHHHHHHHHHHHHHHHHHHHHHHHHHHHHHHHHHHHHHHHHHHHHHHHHHHHHHHHHHHHHHHHHHHHHHHHHHHHHHHHHHHHHHHHHHHHHHHHHHHHHHHHHHHHHHHHHHHHHHHHHHHHHHHHHHTT-

Sequence (315 aa):
QAESELHRKHVREAWGDQLTQQNKEEVTTLEEKSHETAGGEVLERTRQEEDKHQLEKQQAETLLQQIEELKLQETKAIKLKKEQENLLKQQWELENLEEERKKMEEHRRKKELGRFLKHQCDVQLRRRAQQIQEELETDRQILSVLLEKEDEDQCWQILRRERAVADVAWMKRVIEEQLQLEREREAELETIFREEAKKIWEKREEEWEREKVARDRLMSEVLAGRQHQIQEKMELNRRAQAESIKYREQLIKELEEVKERTHWEKEQEEEQQRACRRELQAQGTEHSWREEEEQQQGWGQLHLEELEQQEGEQG

InterPro domains:
  IPR043596 CFAP53/TCHP [PTHR31183] (1-302)
  IPR043597 Trichohyalin-plectin-homology domain [PF13868] (2-298)

pLDDT: mean 81.73, std 13.56, range [44.69, 97.19]

Organism: Ficedula albicollis (NCBI:txid59894)

Radius of gyration: 67.5 Å; Cα contacts (8 Å, |Δi|>4): 23; chains: 1; bounding box: 152×32×201 Å

Mean predicted aligned error: 16.43 Å